Protein AF-A0A1X0JFY1-F1 (afdb_monomer)

Mean predicted aligned error: 5.31 Å

Sequence (211 aa):
MPDQSETPQSVAASVEQLPPAIRELHRAVLRGFRDSAQVHRDDLNPTAAALGVDLDDALQQLGSADLVHTAPDGQIDIAYPFARRPTRHSVHLTGHPPAAAMCAIDALGIPLMTGTEGVIDSTDPTTGTPIRVHLRDHEWTWHPATTVVVIAHTDCCGTLADTLCGSINFHADQNHAQSYLDNHPELHGHIVDQADAIALADSAFRHLLAS

Secondary structure (DSSP, 8-state):
-PPP--PPPPHHHHHHTS-HHHHHHHHHHHHHHHHHS--BGGGGHHHHHHHT--HHHHHHHHHHTTSEEE-TTSBEEEETTEESS--SEEEEETTS--EEESSHHHHHHHHHHHT--EEEEEE-TTT--EEEEEEETTEEEEESTT-EEEEEE-S--S-HHHHTGGG-EEESSHHHHHHHHHH-TT-EEEEE-HHHHHHHHHHHHTTTS--

Nearest PDB structures (foldseek):
  5c17-assembly1_A  TM=8.299E-01  e=3.711E-12  Priestia megaterium
  3fn8-assembly2_B  TM=7.727E-01  e=3.923E-12  Escherichia coli
  3f0p-assembly2_B  TM=7.685E-01  e=7.241E-12  Escherichia coli
  3f2f-assembly2_B  TM=7.719E-01  e=1.069E-11  Escherichia coli
  3f2h-assembly1_A  TM=8.019E-01  e=1.466E-10  Escherichia coli

Solvent-accessible surface area (backbone atoms only — not comparable to full-atom values): 11206 Å² total; per-residue (Å²): 131,86,81,81,76,86,65,83,75,50,63,41,61,46,50,71,74,44,57,71,58,52,45,52,52,50,39,51,53,50,52,35,32,55,68,61,32,52,41,50,56,75,77,44,48,68,57,25,58,75,59,72,47,60,60,67,65,44,49,50,52,33,37,75,56,71,43,32,42,69,41,98,88,40,36,40,45,34,40,77,42,38,21,47,59,86,49,68,30,37,32,39,37,73,97,41,55,64,31,22,14,60,19,44,47,27,42,56,13,48,38,51,23,70,73,40,46,31,40,35,41,34,43,16,85,88,79,60,49,72,32,40,40,36,40,52,97,93,40,78,49,53,40,45,78,54,40,26,34,35,49,24,28,43,93,59,89,67,51,62,74,76,26,28,30,83,51,22,39,47,21,59,26,65,68,56,42,50,52,49,48,72,74,34,78,69,47,59,62,50,78,37,51,61,66,57,44,49,51,53,14,40,73,42,25,34,66,67,68,52,130

Foldseek 3Di:
DPDDDPPPDFLVRLLVPDDPLLLVLLLVVLVCCFAPVKDFLVVCVVSCVVSVHDSVVSQVSCVVSLAWDADPVRITQHHFQFGSDADQKWKAFPPTDITHGLAPLSSLLSCLQVVTWTKIWHAAPPPRHIKIWTQDPNDIDIVVNQKWWKWKFAPDDDGCSVTTSVGTYIHNHPVSNVVVCVVCVRIDIDIGGPVVSNVSSNVRRNCSNPD

InterPro domains:
  IPR004927 Alkylmercury lyase [PF03243] (82-204)
  IPR053717 Mercury resistance MerB lyase [G3DSA:3.30.450.410] (11-211)

Structure (mmCIF, N/CA/C/O backbone):
data_AF-A0A1X0JFY1-F1
#
_entry.id   AF-A0A1X0JFY1-F1
#
loop_
_atom_site.group_PDB
_atom_site.id
_atom_site.type_symbol
_atom_site.label_atom_id
_atom_site.label_alt_id
_atom_site.label_comp_id
_atom_site.label_asym_id
_atom_site.label_entity_id
_atom_site.label_seq_id
_atom_site.pdbx_PDB_ins_code
_atom_site.Cartn_x
_atom_site.Cartn_y
_atom_site.Cartn_z
_atom_site.occupancy
_atom_site.B_iso_or_equiv
_atom_site.auth_seq_id
_atom_site.auth_comp_id
_atom_site.auth_asym_id
_atom_site.auth_atom_id
_atom_site.pdbx_PDB_model_num
ATOM 1 N N . MET A 1 1 ? -21.243 26.080 -13.564 1.00 25.77 1 MET A N 1
ATOM 2 C CA . MET A 1 1 ? -21.469 24.643 -13.332 1.00 25.77 1 MET A CA 1
ATOM 3 C C . MET A 1 1 ? -20.179 24.128 -12.737 1.00 25.77 1 MET A C 1
ATOM 5 O O . MET A 1 1 ? -19.178 24.266 -13.427 1.00 25.77 1 MET A O 1
ATOM 9 N N . PRO A 1 2 ? -20.137 23.723 -11.460 1.00 29.28 2 PRO A N 1
ATOM 10 C CA . PRO A 1 2 ? -18.945 23.078 -10.939 1.00 29.28 2 PRO A CA 1
ATOM 11 C C . PRO A 1 2 ? -18.847 21.683 -11.563 1.00 29.28 2 PRO A C 1
ATOM 13 O O . PRO A 1 2 ? -19.861 21.004 -11.746 1.00 29.28 2 PRO A O 1
ATOM 16 N N . ASP A 1 3 ? -17.629 21.364 -11.974 1.00 25.47 3 ASP A N 1
ATOM 17 C CA . ASP A 1 3 ? -17.228 20.154 -12.674 1.00 25.47 3 ASP A CA 1
ATOM 18 C C . ASP A 1 3 ? -17.555 18.910 -11.840 1.00 25.47 3 ASP A C 1
ATOM 20 O O . ASP A 1 3 ? -17.406 18.905 -10.617 1.00 25.47 3 ASP A O 1
ATOM 24 N N . GLN A 1 4 ? -18.096 17.892 -12.495 1.00 27.45 4 GLN A N 1
ATOM 25 C CA . GLN A 1 4 ? -18.516 16.655 -11.854 1.00 27.45 4 GLN A CA 1
ATOM 26 C C . GLN A 1 4 ? -17.289 15.753 -11.696 1.00 27.45 4 GLN A C 1
ATOM 28 O O . GLN A 1 4 ? -16.762 15.252 -12.682 1.00 27.45 4 GLN A O 1
ATOM 33 N N . SER A 1 5 ? -16.929 15.472 -10.444 1.00 30.34 5 SER A N 1
ATOM 34 C CA . SER A 1 5 ? -16.485 14.143 -10.007 1.00 30.34 5 SER A CA 1
ATOM 35 C C . SER A 1 5 ? -15.314 13.508 -10.772 1.00 30.34 5 SER A C 1
ATOM 37 O O . SER A 1 5 ? -15.501 12.509 -11.469 1.00 30.34 5 SER A O 1
ATOM 39 N N . GLU A 1 6 ? -14.087 13.959 -10.525 1.00 28.23 6 GLU A N 1
ATOM 40 C CA . GLU A 1 6 ? -12.963 13.015 -10.534 1.00 28.23 6 GLU A CA 1
ATOM 41 C C . GLU A 1 6 ? -13.002 12.252 -9.211 1.00 28.23 6 GLU A C 1
ATOM 43 O O . GLU A 1 6 ? -12.326 12.566 -8.236 1.00 28.23 6 GLU A O 1
ATOM 48 N N . THR A 1 7 ? -13.897 11.265 -9.156 1.00 35.03 7 THR A N 1
ATOM 49 C CA . THR A 1 7 ? -13.805 10.226 -8.132 1.00 35.03 7 THR A CA 1
ATOM 50 C C . THR A 1 7 ? -12.437 9.574 -8.325 1.00 35.03 7 THR A C 1
ATOM 52 O O . THR A 1 7 ? -12.138 9.189 -9.459 1.00 35.03 7 THR A O 1
ATOM 55 N N . PRO A 1 8 ? -11.607 9.451 -7.285 1.00 44.84 8 PRO A N 1
ATOM 56 C CA . PRO A 1 8 ? -10.270 8.904 -7.436 1.00 44.84 8 PRO A CA 1
ATOM 57 C C . PRO A 1 8 ? -10.351 7.520 -8.074 1.00 44.84 8 PRO A C 1
ATOM 59 O O . PRO A 1 8 ? -11.026 6.622 -7.562 1.00 44.84 8 PRO A O 1
ATOM 62 N N . GLN A 1 9 ? -9.732 7.369 -9.242 1.00 55.94 9 GLN A N 1
ATOM 63 C CA . GLN A 1 9 ? -9.767 6.119 -9.983 1.00 55.94 9 GLN A CA 1
ATOM 64 C C . GLN A 1 9 ? -9.014 5.053 -9.179 1.00 55.94 9 GLN A C 1
ATOM 66 O O . GLN A 1 9 ? -7.890 5.277 -8.737 1.00 55.94 9 GLN A O 1
ATOM 71 N N . SER A 1 10 ? -9.637 3.892 -8.956 1.00 76.00 10 SER A N 1
ATOM 72 C CA . SER A 1 10 ? -8.997 2.812 -8.194 1.00 76.00 10 SER A CA 1
ATOM 73 C C . SER A 1 10 ? -7.679 2.383 -8.852 1.00 76.00 10 SER A C 1
ATOM 75 O O . SER A 1 10 ? -7.614 2.306 -10.082 1.00 76.00 10 SER A O 1
ATOM 77 N N . VAL A 1 11 ? -6.676 2.019 -8.046 1.00 84.31 11 VAL A N 1
ATOM 78 C CA . VAL A 1 11 ? -5.353 1.547 -8.504 1.00 84.31 11 VAL A CA 1
ATOM 79 C C . VAL A 1 11 ? -5.471 0.481 -9.602 1.00 84.31 11 VAL A C 1
ATOM 81 O O . VAL A 1 11 ? -4.822 0.589 -10.642 1.00 84.31 11 VAL A O 1
ATOM 84 N N . ALA A 1 12 ? -6.345 -0.514 -9.419 1.00 85.25 12 ALA A N 1
ATOM 85 C CA . ALA A 1 12 ? -6.586 -1.566 -10.408 1.00 85.25 12 ALA A CA 1
ATOM 86 C C . ALA A 1 12 ? -7.036 -1.006 -11.771 1.00 85.25 12 ALA A C 1
ATOM 88 O O . ALA A 1 12 ? -6.451 -1.343 -12.800 1.00 85.25 12 ALA A O 1
ATOM 89 N N . ALA A 1 13 ? -8.017 -0.101 -11.779 1.00 86.00 13 ALA A N 1
ATOM 90 C CA . ALA A 1 13 ? -8.515 0.519 -13.006 1.00 86.00 13 ALA A CA 1
ATOM 91 C C . ALA A 1 13 ? -7.440 1.364 -13.712 1.00 86.00 13 ALA A C 1
ATOM 93 O O . ALA A 1 13 ? -7.337 1.329 -14.938 1.00 86.00 13 ALA A O 1
ATOM 94 N N . SER A 1 14 ? -6.609 2.097 -12.961 1.00 87.50 14 SER A N 1
ATOM 95 C CA . SER A 1 14 ? -5.467 2.836 -13.525 1.00 87.50 14 SER A CA 1
ATOM 96 C C . SER A 1 14 ? -4.453 1.900 -14.180 1.00 87.50 14 SER A C 1
ATOM 98 O O . SER A 1 14 ? -3.993 2.166 -15.290 1.00 87.50 14 SER A O 1
ATOM 100 N N . VAL A 1 15 ? -4.156 0.759 -13.552 1.00 89.81 15 VAL A N 1
ATOM 101 C CA . VAL A 1 15 ? -3.256 -0.251 -14.126 1.00 89.81 15 VAL A CA 1
ATOM 102 C C . VAL A 1 15 ? -3.826 -0.847 -15.413 1.00 89.81 15 VAL A C 1
ATOM 104 O O . VAL A 1 15 ? -3.078 -1.016 -16.371 1.00 89.81 15 VAL A O 1
ATOM 107 N N . GLU A 1 16 ? -5.123 -1.150 -15.478 1.00 89.62 16 GLU A N 1
ATOM 108 C CA . GLU A 1 16 ? -5.762 -1.759 -16.658 1.00 89.62 16 GLU A CA 1
ATOM 109 C C . GLU A 1 16 ? -5.677 -0.902 -17.928 1.00 89.62 16 GLU A C 1
ATOM 111 O O . GLU A 1 16 ? -5.625 -1.445 -19.033 1.00 89.62 16 GLU A O 1
ATOM 116 N N . GLN A 1 17 ? -5.622 0.420 -17.776 1.00 90.38 17 GLN A N 1
ATOM 117 C CA . GLN A 1 17 ? -5.536 1.365 -18.891 1.00 90.38 17 GLN A CA 1
ATOM 118 C C . GLN A 1 17 ? -4.114 1.504 -19.456 1.00 90.38 17 GLN A C 1
ATOM 120 O O . GLN A 1 17 ? -3.932 2.059 -20.542 1.00 90.38 17 GLN A O 1
ATOM 125 N N . LEU A 1 18 ? -3.099 0.990 -18.753 1.00 94.00 18 LEU A N 1
ATOM 126 C CA . LEU A 1 18 ? -1.705 1.125 -19.160 1.00 94.00 18 LEU A CA 1
ATOM 127 C C . LEU A 1 18 ? -1.285 0.090 -20.217 1.00 94.00 18 LEU A C 1
ATOM 129 O O . LEU A 1 18 ? -1.719 -1.070 -20.189 1.00 94.00 18 LEU A O 1
ATOM 133 N N . PRO A 1 19 ? -0.353 0.455 -21.121 1.00 95.81 19 PRO A N 1
ATOM 134 C CA . PRO A 1 19 ? 0.215 -0.493 -22.069 1.00 95.81 19 PRO A CA 1
ATOM 135 C C . PRO A 1 19 ? 0.845 -1.707 -21.359 1.00 95.81 19 PRO A C 1
ATOM 137 O O . PRO A 1 19 ? 1.410 -1.557 -20.273 1.00 95.81 19 PRO A O 1
ATOM 140 N N . PRO A 1 20 ? 0.826 -2.913 -21.965 1.00 95.81 20 PRO A N 1
ATOM 141 C CA . PRO A 1 20 ? 1.368 -4.127 -21.345 1.00 95.81 20 PRO A CA 1
ATOM 142 C C . PRO A 1 20 ? 2.795 -3.984 -20.798 1.00 95.81 20 PRO A C 1
ATOM 144 O O . PRO A 1 20 ? 3.057 -4.412 -19.681 1.00 95.81 20 PRO A O 1
ATOM 147 N N . ALA A 1 21 ? 3.692 -3.330 -21.540 1.00 97.00 21 ALA A N 1
ATOM 148 C CA . ALA A 1 21 ? 5.063 -3.099 -21.089 1.00 97.00 21 ALA A CA 1
ATOM 149 C C . ALA A 1 21 ? 5.128 -2.215 -19.829 1.00 97.00 21 ALA A C 1
ATOM 151 O O . ALA A 1 21 ? 5.879 -2.505 -18.905 1.00 97.00 21 ALA A O 1
ATOM 152 N N . ILE A 1 22 ? 4.292 -1.180 -19.743 1.00 97.50 22 ILE A N 1
ATOM 153 C CA . ILE A 1 22 ? 4.248 -0.286 -18.579 1.00 97.50 22 ILE A CA 1
ATOM 154 C C . ILE A 1 22 ? 3.683 -1.018 -17.354 1.00 97.50 22 ILE A C 1
ATOM 156 O O . ILE A 1 22 ? 4.195 -0.856 -16.249 1.00 97.50 22 ILE A O 1
ATOM 160 N N . ARG A 1 23 ? 2.695 -1.902 -17.550 1.00 96.00 23 ARG A N 1
ATOM 161 C CA . ARG A 1 23 ? 2.182 -2.782 -16.484 1.00 96.00 23 ARG A CA 1
ATOM 162 C C . ARG A 1 23 ? 3.248 -3.750 -15.965 1.00 96.00 23 ARG A C 1
ATOM 164 O O . ARG A 1 23 ? 3.334 -3.967 -14.759 1.00 96.00 23 ARG A O 1
ATOM 171 N N . GLU A 1 24 ? 4.085 -4.306 -16.838 1.00 96.75 24 GLU A N 1
ATOM 172 C CA . GLU A 1 24 ? 5.208 -5.147 -16.400 1.00 96.75 24 GLU A CA 1
ATOM 173 C C . GLU A 1 24 ? 6.281 -4.358 -15.650 1.00 96.75 24 GLU A C 1
ATOM 175 O O . GLU A 1 24 ? 6.805 -4.842 -14.644 1.00 96.75 24 GLU A O 1
ATOM 180 N N . LEU A 1 25 ? 6.571 -3.125 -16.074 1.00 97.50 25 LEU A N 1
ATOM 181 C CA . LEU A 1 25 ? 7.476 -2.252 -15.331 1.00 97.50 25 LEU A CA 1
ATOM 182 C C . LEU A 1 25 ? 6.909 -1.919 -13.942 1.00 97.50 25 LEU A C 1
ATOM 184 O O . LEU A 1 25 ? 7.632 -2.023 -12.955 1.00 97.50 25 LEU A O 1
ATOM 188 N N . HIS A 1 26 ? 5.610 -1.618 -13.840 1.00 97.19 26 HIS A N 1
ATOM 189 C CA . HIS A 1 26 ? 4.922 -1.430 -12.558 1.00 97.19 26 HIS A CA 1
ATOM 190 C C . HIS A 1 26 ? 5.094 -2.647 -11.640 1.00 97.19 26 HIS A C 1
ATOM 192 O O . HIS A 1 26 ? 5.521 -2.517 -10.495 1.00 97.19 26 HIS A O 1
ATOM 198 N N . ARG A 1 27 ? 4.858 -3.857 -12.162 1.00 96.81 27 ARG A N 1
ATOM 199 C CA . ARG A 1 27 ? 5.069 -5.107 -11.416 1.00 96.81 27 ARG A CA 1
ATOM 200 C C . ARG A 1 27 ? 6.512 -5.276 -10.954 1.00 96.81 27 ARG A C 1
ATOM 202 O O . ARG A 1 27 ? 6.735 -5.791 -9.861 1.00 96.81 27 ARG A O 1
ATOM 209 N N . ALA A 1 28 ? 7.490 -4.862 -11.756 1.00 97.00 28 ALA A N 1
ATOM 210 C CA . ALA A 1 28 ? 8.893 -4.896 -11.356 1.00 97.00 28 ALA A CA 1
ATOM 211 C C . ALA A 1 28 ? 9.179 -3.953 -10.176 1.00 97.00 28 ALA A C 1
ATOM 213 O O . ALA A 1 28 ? 9.856 -4.370 -9.238 1.00 97.00 28 ALA A O 1
ATOM 214 N N . VAL A 1 29 ? 8.597 -2.748 -10.167 1.00 97.25 29 VAL A N 1
ATOM 215 C CA . VAL A 1 29 ? 8.679 -1.823 -9.022 1.00 97.25 29 VAL A CA 1
ATOM 216 C C . VAL A 1 29 ? 8.081 -2.460 -7.765 1.00 97.25 29 VAL A C 1
ATOM 218 O O . VAL A 1 29 ? 8.736 -2.502 -6.725 1.00 97.25 29 VAL A O 1
ATOM 221 N N . LEU A 1 30 ? 6.872 -3.022 -7.860 1.00 96.94 30 LEU A N 1
ATOM 222 C CA . LEU A 1 30 ? 6.186 -3.647 -6.722 1.00 96.94 30 LEU A CA 1
ATOM 223 C C . LEU A 1 30 ? 6.948 -4.855 -6.156 1.00 96.94 30 LEU A C 1
ATOM 225 O O . LEU A 1 30 ? 7.038 -5.017 -4.939 1.00 96.94 30 LEU A O 1
ATOM 229 N N . ARG A 1 31 ? 7.529 -5.694 -7.024 1.00 96.25 31 ARG A N 1
ATOM 230 C CA . ARG A 1 31 ? 8.406 -6.801 -6.601 1.00 96.25 31 ARG A CA 1
ATOM 231 C C . ARG A 1 31 ? 9.660 -6.273 -5.906 1.00 96.25 31 ARG A C 1
ATOM 233 O O . ARG A 1 31 ? 10.022 -6.803 -4.863 1.00 96.25 31 ARG A O 1
ATOM 240 N N . GLY A 1 32 ? 10.264 -5.207 -6.434 1.00 95.56 32 GLY A N 1
ATOM 241 C CA . GLY A 1 32 ? 11.391 -4.530 -5.796 1.00 95.56 32 GLY A CA 1
ATOM 242 C C . GLY A 1 32 ? 11.056 -4.085 -4.371 1.00 95.56 32 GLY A C 1
ATOM 243 O O . GLY A 1 32 ? 11.742 -4.471 -3.433 1.00 95.56 32 GLY A O 1
ATOM 244 N N . PHE A 1 33 ? 9.939 -3.381 -4.169 1.00 94.81 33 PHE A N 1
ATOM 245 C CA . PHE A 1 33 ? 9.513 -2.977 -2.824 1.00 94.81 33 PHE A CA 1
ATOM 246 C C . PHE A 1 33 ? 9.276 -4.158 -1.886 1.00 94.81 33 PHE A C 1
ATOM 248 O O . PHE A 1 33 ? 9.718 -4.123 -0.740 1.00 94.81 33 PHE A O 1
ATOM 255 N N . ARG A 1 34 ? 8.621 -5.221 -2.359 1.00 94.56 34 ARG A N 1
ATOM 256 C CA . ARG A 1 34 ? 8.418 -6.435 -1.561 1.00 94.56 34 ARG A CA 1
ATOM 257 C C . ARG A 1 34 ? 9.750 -7.061 -1.118 1.00 94.56 34 ARG A C 1
ATOM 259 O O . ARG A 1 34 ? 9.837 -7.595 -0.016 1.00 94.56 34 ARG A O 1
ATOM 266 N N . ASP A 1 35 ? 10.773 -7.018 -1.966 1.00 93.81 35 ASP A N 1
ATOM 267 C CA . ASP A 1 35 ? 12.018 -7.760 -1.753 1.00 93.81 35 ASP A CA 1
ATOM 268 C C . ASP A 1 35 ? 13.101 -6.932 -1.027 1.00 93.81 35 ASP A C 1
ATOM 270 O O . ASP A 1 35 ? 13.904 -7.506 -0.289 1.00 93.81 35 ASP A O 1
ATOM 274 N N . SER A 1 36 ? 13.108 -5.600 -1.164 1.00 89.38 36 SER A N 1
ATOM 275 C CA . SER A 1 36 ? 14.123 -4.707 -0.568 1.00 89.38 36 SER A CA 1
ATOM 276 C C . SER A 1 36 ? 13.571 -3.513 0.220 1.00 89.38 36 SER A C 1
ATOM 278 O O . SER A 1 36 ? 14.364 -2.751 0.770 1.00 89.38 36 SER A O 1
ATOM 280 N N . ALA A 1 37 ? 12.247 -3.322 0.285 1.00 83.31 37 ALA A N 1
ATOM 281 C CA . ALA A 1 37 ? 11.550 -2.165 0.878 1.00 83.31 37 ALA A CA 1
ATOM 282 C C . ALA A 1 37 ? 11.885 -0.789 0.259 1.00 83.31 37 ALA A C 1
ATOM 284 O O . ALA A 1 37 ? 11.263 0.217 0.599 1.00 83.31 37 ALA A O 1
ATOM 285 N N . GLN A 1 38 ? 12.854 -0.729 -0.655 1.00 88.62 38 GLN A N 1
ATOM 286 C CA . GLN A 1 38 ? 13.287 0.463 -1.377 1.00 88.62 38 GLN A CA 1
ATOM 287 C C . GLN A 1 38 ? 13.684 0.069 -2.793 1.00 88.62 38 GLN A C 1
ATOM 289 O O . GLN A 1 38 ? 14.276 -0.992 -2.997 1.00 88.62 38 GLN A O 1
ATOM 294 N N . VAL A 1 39 ? 13.385 0.936 -3.755 1.00 95.75 39 VAL A N 1
ATOM 295 C CA . VAL A 1 39 ? 13.697 0.730 -5.169 1.00 95.75 39 VAL A CA 1
ATOM 296 C C . VAL A 1 39 ? 14.293 2.016 -5.708 1.00 95.75 39 VAL A C 1
ATOM 298 O O . VAL A 1 39 ? 13.664 3.069 -5.601 1.00 95.75 39 VAL A O 1
ATOM 301 N N . HIS A 1 40 ? 15.478 1.932 -6.307 1.00 97.25 40 HIS A N 1
ATOM 302 C CA . HIS A 1 40 ? 16.022 3.037 -7.077 1.00 97.25 40 HIS A CA 1
ATOM 303 C C . HIS A 1 40 ? 15.607 2.877 -8.540 1.00 97.25 40 HIS A C 1
ATOM 305 O O . HIS A 1 40 ? 15.591 1.767 -9.073 1.00 97.25 40 HIS A O 1
ATOM 311 N N . ARG A 1 41 ? 15.296 3.981 -9.226 1.00 97.19 41 ARG A N 1
ATOM 312 C CA . ARG A 1 41 ? 14.871 3.946 -10.633 1.00 97.19 41 ARG A CA 1
ATOM 313 C C . ARG A 1 41 ? 15.849 3.180 -11.524 1.00 97.19 41 ARG A C 1
ATOM 315 O O . ARG A 1 41 ? 15.427 2.445 -12.408 1.00 97.19 41 ARG A O 1
ATOM 322 N N . ASP A 1 42 ? 17.148 3.302 -11.259 1.00 96.62 42 ASP A N 1
ATOM 323 C CA . ASP A 1 42 ? 18.181 2.691 -12.097 1.00 96.62 42 ASP A CA 1
ATOM 324 C C . ASP A 1 42 ? 18.205 1.162 -12.009 1.00 96.62 42 ASP A C 1
ATOM 326 O O . ASP A 1 42 ? 18.649 0.509 -12.958 1.00 96.62 42 ASP A O 1
ATOM 330 N N . ASP A 1 43 ? 17.662 0.586 -10.932 1.00 96.56 43 ASP A N 1
ATOM 331 C CA . ASP A 1 43 ? 17.500 -0.863 -10.780 1.00 96.56 43 ASP A CA 1
ATOM 332 C C . ASP A 1 43 ? 16.498 -1.427 -11.805 1.00 96.56 43 ASP A C 1
ATOM 334 O O . ASP A 1 43 ? 16.501 -2.621 -12.110 1.00 96.56 43 ASP A O 1
ATOM 338 N N . LEU A 1 44 ? 15.657 -0.562 -12.384 1.00 97.56 44 LEU A N 1
ATOM 339 C CA . LEU A 1 44 ? 14.652 -0.912 -13.384 1.00 97.56 44 LEU A CA 1
ATOM 340 C C . LEU A 1 44 ? 15.193 -0.865 -14.821 1.00 97.56 44 LEU A C 1
ATOM 342 O O . LEU A 1 44 ? 14.511 -1.346 -15.728 1.00 97.56 44 LEU A O 1
ATOM 346 N N . ASN A 1 45 ? 16.406 -0.340 -15.052 1.00 97.75 45 ASN A N 1
ATOM 347 C CA . ASN A 1 45 ? 17.010 -0.246 -16.390 1.00 97.75 45 ASN A CA 1
ATOM 348 C C . ASN A 1 45 ? 17.041 -1.592 -17.144 1.00 97.75 45 ASN A C 1
ATOM 350 O O . ASN A 1 45 ? 16.648 -1.619 -18.313 1.00 97.75 45 ASN A O 1
ATOM 354 N N . PRO A 1 46 ? 17.444 -2.725 -16.527 1.00 97.88 46 PRO A N 1
ATOM 355 C CA . PRO A 1 46 ? 17.426 -4.019 -17.210 1.00 97.88 46 PRO A CA 1
ATOM 356 C C . PRO A 1 46 ? 16.017 -4.436 -17.646 1.00 97.88 46 PRO A C 1
ATOM 358 O O . PRO A 1 46 ? 15.838 -4.965 -18.743 1.00 97.88 46 PRO A O 1
ATOM 361 N N . THR A 1 47 ? 15.013 -4.165 -16.809 1.00 97.75 47 THR A N 1
ATOM 362 C CA . THR A 1 47 ? 13.607 -4.468 -17.097 1.00 97.75 47 THR A CA 1
ATOM 363 C C . THR A 1 47 ? 13.078 -3.594 -18.230 1.00 97.75 47 THR A C 1
ATOM 365 O O . THR A 1 47 ? 12.491 -4.119 -19.172 1.00 97.75 47 THR A O 1
ATOM 368 N N . ALA A 1 48 ? 13.327 -2.282 -18.191 1.00 97.81 48 ALA A N 1
ATOM 369 C CA . ALA A 1 48 ? 12.923 -1.360 -19.253 1.00 97.81 48 ALA A CA 1
ATOM 370 C C . ALA A 1 48 ? 13.544 -1.746 -20.607 1.00 97.81 48 ALA A C 1
ATOM 372 O O . ALA A 1 48 ? 12.834 -1.844 -21.610 1.00 97.81 48 ALA A O 1
ATOM 373 N N . ALA A 1 49 ? 14.839 -2.084 -20.617 1.00 97.81 49 ALA A N 1
ATOM 374 C CA . ALA A 1 49 ? 15.534 -2.556 -21.811 1.00 97.81 49 ALA A CA 1
ATOM 375 C C . ALA A 1 49 ? 14.934 -3.861 -22.363 1.00 97.81 49 ALA A C 1
ATOM 377 O O . ALA A 1 49 ? 14.725 -3.977 -23.570 1.00 97.81 49 ALA A O 1
ATOM 378 N N . ALA A 1 50 ? 14.614 -4.828 -21.496 1.00 97.94 50 ALA A N 1
ATOM 379 C CA . ALA A 1 50 ? 13.983 -6.086 -21.900 1.00 97.94 50 ALA A CA 1
ATOM 380 C C . ALA A 1 50 ? 12.566 -5.889 -22.468 1.00 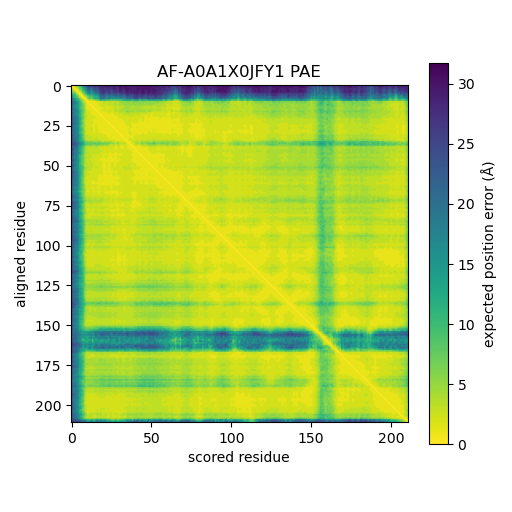97.94 50 ALA A C 1
ATOM 382 O O . ALA A 1 50 ? 12.145 -6.632 -23.354 1.00 97.94 50 ALA A O 1
ATOM 383 N N . LEU A 1 51 ? 11.844 -4.883 -21.973 1.00 97.56 51 LEU A N 1
ATOM 384 C CA . LEU A 1 51 ? 10.507 -4.510 -22.435 1.00 97.56 51 LEU A CA 1
ATOM 385 C C . LEU A 1 51 ? 10.525 -3.599 -23.675 1.00 97.56 51 LEU A C 1
ATOM 387 O O . LEU A 1 51 ? 9.475 -3.381 -24.276 1.00 97.56 51 LEU A O 1
ATOM 391 N N . GLY A 1 52 ? 11.694 -3.079 -24.065 1.00 97.62 52 GLY A N 1
ATOM 392 C CA . GLY A 1 52 ? 11.844 -2.171 -25.202 1.00 97.62 52 GLY A CA 1
ATOM 393 C C . GLY A 1 52 ? 11.208 -0.797 -24.980 1.00 97.62 52 GLY A C 1
ATOM 394 O O . GLY A 1 52 ? 10.734 -0.193 -25.941 1.00 97.62 52 GLY A O 1
ATOM 395 N N . VAL A 1 53 ? 11.165 -0.322 -23.732 1.00 98.06 53 VAL A N 1
ATOM 396 C CA . VAL A 1 53 ? 10.617 0.993 -23.366 1.00 98.06 53 VAL A CA 1
ATOM 397 C C . VAL A 1 53 ? 11.713 1.915 -22.846 1.00 98.06 53 VAL A C 1
ATOM 399 O O . VAL A 1 53 ? 12.695 1.457 -22.260 1.00 98.06 53 VAL A O 1
ATOM 402 N N . ASP A 1 54 ? 11.526 3.217 -23.039 1.00 98.25 54 ASP A N 1
ATOM 403 C CA . ASP A 1 54 ? 12.321 4.223 -22.344 1.00 98.25 54 ASP A CA 1
ATOM 404 C C . ASP A 1 54 ? 11.893 4.288 -20.868 1.00 98.25 54 ASP A C 1
ATOM 406 O O . ASP A 1 54 ? 10.698 4.301 -20.558 1.00 98.25 54 ASP A O 1
ATOM 410 N N . LEU A 1 55 ? 12.863 4.259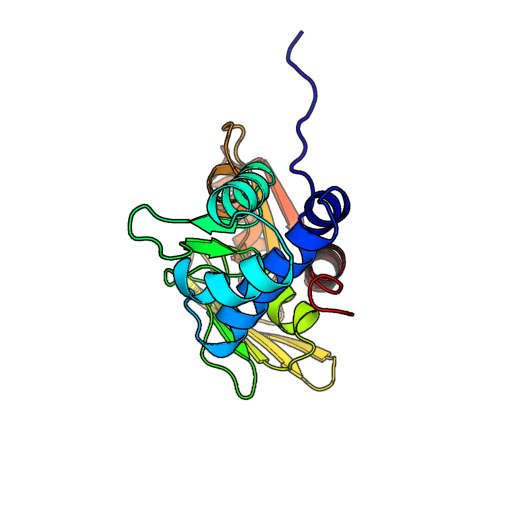 -19.949 1.00 97.94 55 LEU A N 1
ATOM 411 C CA . LEU A 1 55 ? 12.584 4.193 -18.514 1.00 97.94 55 LEU A CA 1
ATOM 412 C C . LEU A 1 55 ? 11.971 5.496 -17.984 1.00 97.94 55 LEU A C 1
ATOM 414 O O . LEU A 1 55 ? 11.087 5.433 -17.130 1.00 97.94 55 LEU A O 1
ATOM 418 N N . ASP A 1 56 ? 12.431 6.655 -18.460 1.00 97.25 56 ASP A N 1
ATOM 419 C CA . ASP A 1 56 ? 11.926 7.953 -18.009 1.00 97.25 56 ASP A CA 1
ATOM 420 C C . ASP A 1 56 ? 10.479 8.147 -18.471 1.00 97.25 56 ASP A C 1
ATOM 422 O O . ASP A 1 56 ? 9.605 8.434 -17.649 1.00 97.25 56 ASP A O 1
ATOM 426 N N . ASP A 1 57 ? 10.193 7.868 -19.746 1.00 97.69 57 ASP A N 1
ATOM 427 C CA . ASP A 1 57 ? 8.830 7.934 -20.286 1.00 97.69 57 ASP A CA 1
ATOM 428 C C . ASP A 1 57 ? 7.886 6.946 -19.584 1.00 97.69 57 ASP A C 1
ATOM 430 O O . ASP A 1 57 ? 6.707 7.238 -19.351 1.00 97.69 57 ASP A O 1
ATOM 434 N N . ALA A 1 58 ? 8.381 5.753 -19.245 1.00 97.81 58 ALA A N 1
ATOM 435 C CA . ALA A 1 58 ? 7.584 4.742 -18.564 1.00 97.81 58 ALA A CA 1
ATOM 436 C C . ALA A 1 58 ? 7.280 5.124 -17.106 1.00 97.81 58 ALA A C 1
ATOM 438 O O . ALA A 1 58 ? 6.137 4.982 -16.665 1.00 97.81 58 ALA A O 1
ATOM 439 N N . LEU A 1 59 ? 8.261 5.654 -16.366 1.00 97.56 59 LEU A N 1
ATOM 440 C CA . LEU A 1 59 ? 8.042 6.177 -15.014 1.00 97.56 59 LEU A CA 1
ATOM 441 C C . LEU A 1 59 ? 7.132 7.411 -15.028 1.00 97.56 59 LEU A C 1
ATOM 443 O O . LEU A 1 59 ? 6.284 7.541 -14.148 1.00 97.56 59 LEU A O 1
ATOM 447 N N . GLN A 1 60 ? 7.230 8.274 -16.043 1.00 96.25 60 GLN A N 1
ATOM 448 C CA . GLN A 1 60 ? 6.321 9.409 -16.204 1.00 96.25 60 GLN A CA 1
ATOM 449 C C . GLN A 1 60 ? 4.871 8.952 -16.428 1.00 96.25 60 GLN A C 1
ATOM 451 O O . GLN A 1 60 ? 3.951 9.536 -15.853 1.00 96.25 60 GLN A O 1
ATOM 456 N N . GLN A 1 61 ? 4.648 7.904 -17.228 1.00 96.38 61 GLN A N 1
ATOM 457 C CA . GLN A 1 61 ? 3.314 7.319 -17.418 1.00 96.38 61 GLN A CA 1
ATOM 458 C C . GLN A 1 61 ? 2.757 6.735 -16.117 1.00 96.38 61 GLN A C 1
ATOM 460 O O . GLN A 1 61 ? 1.595 6.971 -15.794 1.00 96.38 61 GLN A O 1
ATOM 465 N N . LEU A 1 62 ? 3.584 6.022 -15.347 1.00 96.25 62 LEU A N 1
ATOM 466 C CA . LEU A 1 62 ? 3.183 5.484 -14.045 1.00 96.25 62 LEU A CA 1
ATOM 467 C C . LEU A 1 62 ? 2.873 6.583 -13.022 1.00 96.25 62 LEU A C 1
ATOM 469 O O . LEU A 1 62 ? 1.915 6.441 -12.266 1.00 96.25 62 LEU A O 1
ATOM 473 N N . GLY A 1 63 ? 3.633 7.680 -13.018 1.00 94.12 63 GLY A N 1
ATOM 474 C CA . GLY A 1 63 ? 3.351 8.840 -12.170 1.00 94.12 63 GLY A CA 1
ATOM 475 C C . GLY A 1 63 ? 2.090 9.588 -12.594 1.00 94.12 63 GLY A C 1
ATOM 476 O O . GLY A 1 63 ? 1.293 9.978 -11.749 1.00 94.12 63 GLY A O 1
ATOM 477 N N . SER A 1 64 ? 1.850 9.719 -13.902 1.00 91.69 64 SER A N 1
ATOM 478 C CA . SER A 1 64 ? 0.632 10.350 -14.438 1.00 91.69 64 SER A CA 1
ATOM 479 C C . SER A 1 64 ? -0.627 9.529 -14.148 1.00 91.69 64 SER A C 1
ATOM 481 O O . SER A 1 64 ? -1.703 10.095 -13.993 1.00 91.69 64 SER A O 1
ATOM 483 N N . ALA A 1 65 ? -0.489 8.204 -14.064 1.00 90.94 65 ALA A N 1
ATOM 484 C CA . ALA A 1 65 ? -1.546 7.290 -13.635 1.00 90.94 65 ALA A CA 1
ATOM 485 C C . ALA A 1 65 ? -1.661 7.170 -12.103 1.00 90.94 65 ALA A C 1
ATOM 487 O O . ALA A 1 65 ? -2.464 6.371 -11.623 1.00 90.94 65 ALA A O 1
ATOM 488 N N . ASP A 1 66 ? -0.850 7.930 -11.358 1.00 89.94 66 ASP A N 1
ATOM 489 C CA . ASP A 1 66 ? -0.799 7.949 -9.897 1.00 89.94 66 ASP A CA 1
ATOM 490 C C . ASP A 1 66 ? -0.530 6.572 -9.264 1.00 89.94 66 ASP A C 1
ATOM 492 O O . ASP A 1 66 ? -1.150 6.162 -8.287 1.00 89.94 66 ASP A O 1
ATOM 496 N N . LEU A 1 67 ? 0.403 5.824 -9.857 1.00 92.75 67 LEU A N 1
ATOM 497 C CA . LEU A 1 67 ? 0.799 4.492 -9.394 1.00 92.75 67 LEU A CA 1
ATOM 498 C C . LEU A 1 67 ? 2.185 4.483 -8.762 1.00 92.75 67 LEU A C 1
ATOM 500 O O . LEU A 1 67 ? 2.392 3.823 -7.746 1.00 92.75 67 LEU A O 1
ATOM 504 N N . VAL A 1 68 ? 3.136 5.189 -9.383 1.00 95.44 68 VAL A N 1
ATOM 505 C CA . VAL A 1 68 ? 4.543 5.223 -8.969 1.00 95.44 68 VAL A CA 1
ATOM 506 C C . VAL A 1 68 ? 5.060 6.652 -9.012 1.00 95.44 68 VAL A C 1
ATOM 508 O O . VAL A 1 68 ? 5.049 7.280 -10.067 1.00 95.44 68 VAL A O 1
ATOM 511 N N . HIS A 1 69 ? 5.582 7.136 -7.888 1.00 93.88 69 HIS A N 1
ATOM 512 C CA . HIS A 1 69 ? 6.175 8.467 -7.774 1.00 93.88 69 HIS A CA 1
ATOM 513 C C . HIS A 1 69 ? 7.668 8.360 -7.504 1.00 93.88 69 HIS A C 1
ATOM 515 O O . HIS A 1 69 ? 8.086 7.809 -6.486 1.00 93.88 69 HIS A O 1
ATOM 521 N N . THR A 1 70 ? 8.472 8.909 -8.410 1.00 95.12 70 THR A N 1
ATOM 522 C CA . THR A 1 70 ? 9.936 8.931 -8.305 1.00 95.12 70 THR A CA 1
ATOM 523 C C . THR A 1 70 ? 10.394 10.257 -7.705 1.00 95.12 70 THR A C 1
ATOM 525 O O . THR A 1 70 ? 10.042 11.328 -8.198 1.00 95.12 70 THR A O 1
ATOM 528 N N . ALA A 1 71 ? 11.194 10.194 -6.647 1.00 93.38 71 ALA A N 1
ATOM 529 C CA . ALA A 1 71 ? 11.812 11.350 -6.023 1.00 93.38 71 ALA A CA 1
ATOM 530 C C . ALA A 1 71 ? 12.954 11.924 -6.890 1.00 93.38 71 ALA A C 1
ATOM 532 O O . ALA A 1 71 ? 13.527 11.215 -7.722 1.00 93.38 71 ALA A O 1
ATOM 533 N N . PRO A 1 72 ? 13.349 13.197 -6.680 1.00 93.19 72 PRO A N 1
ATOM 534 C CA . PRO A 1 72 ? 14.426 13.827 -7.452 1.00 93.19 72 PRO A CA 1
ATOM 535 C C . PRO A 1 72 ? 15.790 13.133 -7.344 1.00 93.19 72 PRO A C 1
ATOM 537 O O . PRO A 1 72 ? 16.627 13.296 -8.227 1.00 93.19 72 PRO A O 1
ATOM 540 N N . ASP A 1 73 ? 16.030 12.384 -6.265 1.00 94.25 73 ASP A N 1
ATOM 541 C CA . ASP A 1 73 ? 17.253 11.601 -6.055 1.00 94.25 73 ASP A CA 1
ATOM 542 C C . ASP A 1 73 ? 17.228 10.235 -6.762 1.00 94.25 73 ASP A C 1
ATOM 544 O O . ASP A 1 73 ? 18.182 9.476 -6.632 1.00 94.25 73 ASP A O 1
ATOM 548 N N . GLY A 1 74 ? 16.160 9.930 -7.508 1.00 95.25 74 GLY A N 1
ATOM 549 C CA . GLY A 1 74 ? 15.979 8.680 -8.238 1.00 95.25 74 GLY A CA 1
ATOM 550 C C . GLY A 1 74 ? 15.355 7.553 -7.415 1.00 95.25 74 GLY A C 1
ATOM 551 O O . GLY A 1 74 ? 15.029 6.508 -7.978 1.00 95.25 74 GLY A O 1
ATOM 552 N N . GLN A 1 75 ? 15.133 7.737 -6.113 1.00 96.75 75 GLN A N 1
ATOM 553 C CA . GLN A 1 75 ? 14.408 6.753 -5.314 1.00 96.75 75 GLN A CA 1
ATOM 554 C C . GLN A 1 75 ? 12.924 6.763 -5.662 1.00 96.75 75 GLN A C 1
ATOM 556 O O . GLN A 1 75 ? 12.325 7.820 -5.838 1.00 96.75 75 GLN A O 1
ATOM 561 N N . ILE A 1 76 ? 12.292 5.596 -5.703 1.00 96.50 76 ILE A N 1
ATOM 562 C CA . ILE A 1 76 ? 10.834 5.533 -5.772 1.00 96.50 76 ILE A CA 1
ATOM 563 C C . ILE A 1 76 ? 10.283 5.877 -4.385 1.00 96.50 76 ILE A C 1
ATOM 565 O O . ILE A 1 76 ? 10.578 5.180 -3.419 1.00 96.50 76 ILE A O 1
ATOM 569 N N . ASP A 1 77 ? 9.522 6.964 -4.265 1.00 93.56 77 ASP A N 1
ATOM 570 C CA . ASP A 1 77 ? 8.939 7.435 -3.003 1.00 93.56 77 ASP A CA 1
ATOM 571 C C . ASP A 1 77 ? 7.634 6.693 -2.672 1.00 93.56 77 ASP A C 1
ATOM 573 O O . ASP A 1 77 ? 7.388 6.368 -1.506 1.00 93.56 77 ASP A O 1
ATOM 577 N N . ILE A 1 78 ? 6.824 6.405 -3.695 1.00 92.44 78 ILE A N 1
ATOM 578 C CA . ILE A 1 78 ? 5.529 5.718 -3.593 1.00 92.44 78 ILE A CA 1
ATOM 579 C C . ILE A 1 78 ? 5.406 4.740 -4.760 1.00 92.44 78 ILE A C 1
ATOM 581 O O . ILE A 1 78 ? 5.734 5.089 -5.892 1.00 92.44 78 ILE A O 1
ATOM 585 N N . ALA A 1 79 ? 4.912 3.537 -4.487 1.00 94.88 79 ALA A N 1
ATOM 586 C CA . ALA A 1 79 ? 4.479 2.583 -5.500 1.00 94.88 79 ALA A CA 1
ATOM 587 C C . ALA A 1 79 ? 3.309 1.779 -4.936 1.00 94.88 79 ALA A C 1
ATOM 589 O O . ALA A 1 79 ? 3.543 0.791 -4.239 1.00 94.88 79 ALA A O 1
ATOM 590 N N . TYR A 1 80 ? 2.072 2.229 -5.168 1.00 92.12 80 TYR A N 1
ATOM 591 C CA . TYR A 1 80 ? 0.905 1.699 -4.457 1.00 92.12 80 TYR A CA 1
ATOM 592 C C . TYR A 1 80 ? 0.827 0.174 -4.530 1.00 92.12 80 TYR A C 1
ATOM 594 O O . TYR A 1 80 ? 0.827 -0.386 -5.629 1.00 92.12 80 TYR A O 1
ATOM 602 N N . PRO A 1 81 ? 0.739 -0.513 -3.376 1.00 94.25 81 PRO A N 1
ATOM 603 C CA . PRO A 1 81 ? 0.412 0.005 -2.029 1.00 94.25 81 PRO A CA 1
ATOM 604 C C . PRO A 1 81 ? 1.595 0.484 -1.142 1.00 94.25 81 PRO A C 1
ATOM 606 O O . PRO A 1 81 ? 1.399 0.879 0.010 1.00 94.25 81 PRO A O 1
ATOM 609 N N . PHE A 1 82 ? 2.836 0.432 -1.619 1.00 95.56 82 PHE A N 1
ATOM 610 C CA . PHE A 1 82 ? 4.035 0.709 -0.821 1.00 95.56 82 PHE A CA 1
ATOM 611 C C . PHE A 1 82 ? 4.402 2.195 -0.721 1.00 95.56 82 PHE A C 1
ATOM 613 O O . PHE A 1 82 ? 4.232 2.977 -1.658 1.00 95.56 82 PHE A O 1
ATOM 620 N N . ALA A 1 83 ? 5.023 2.546 0.406 1.00 93.88 83 ALA A N 1
ATOM 621 C CA . ALA A 1 83 ? 5.710 3.808 0.641 1.00 93.88 83 ALA A CA 1
ATOM 622 C C . ALA A 1 83 ? 7.185 3.550 0.981 1.00 93.88 83 ALA A C 1
ATOM 624 O O . ALA A 1 83 ? 7.512 2.619 1.718 1.00 93.88 83 ALA A O 1
ATOM 625 N N . ARG A 1 84 ? 8.090 4.410 0.505 1.00 92.62 84 ARG A N 1
ATOM 626 C CA . ARG A 1 84 ? 9.514 4.339 0.874 1.00 92.62 84 ARG A CA 1
ATOM 627 C C . ARG A 1 84 ? 9.776 4.821 2.293 1.00 92.62 84 ARG A C 1
ATOM 629 O O . ARG A 1 84 ? 10.610 4.266 3.009 1.00 92.62 84 ARG A O 1
ATOM 636 N N . ARG A 1 85 ? 9.132 5.924 2.679 1.00 91.00 85 ARG A N 1
ATOM 637 C CA . ARG A 1 85 ? 9.315 6.521 4.006 1.00 91.00 85 ARG A CA 1
ATOM 638 C C . ARG A 1 85 ? 8.458 5.772 5.027 1.00 91.00 85 ARG A C 1
ATOM 640 O O . ARG A 1 85 ? 7.325 5.429 4.699 1.00 91.00 85 ARG A O 1
ATOM 647 N N . PRO A 1 86 ? 8.955 5.565 6.262 1.00 91.94 86 PRO A N 1
ATOM 648 C CA . PRO A 1 86 ? 8.142 5.007 7.330 1.00 91.94 86 PRO A CA 1
ATOM 649 C C . PRO A 1 86 ? 6.844 5.795 7.501 1.00 91.94 86 PRO A C 1
ATOM 651 O O . PRO A 1 86 ? 6.863 7.023 7.619 1.00 91.94 86 PRO A O 1
ATOM 654 N N . THR A 1 87 ? 5.732 5.076 7.532 1.00 92.56 87 THR A N 1
ATOM 655 C CA . THR A 1 87 ? 4.414 5.608 7.872 1.00 92.56 87 THR A CA 1
ATOM 656 C C . THR A 1 87 ? 3.970 5.001 9.200 1.00 92.56 87 THR A C 1
ATOM 658 O O . THR A 1 87 ? 4.688 4.211 9.819 1.00 92.56 87 THR A O 1
ATOM 661 N N . ARG A 1 88 ? 2.767 5.353 9.657 1.00 93.56 88 ARG A N 1
ATOM 662 C CA . ARG A 1 88 ? 2.153 4.658 10.794 1.00 93.56 88 ARG A CA 1
ATOM 663 C C . ARG A 1 88 ? 1.822 3.197 10.486 1.00 93.56 88 ARG A C 1
ATOM 665 O O . ARG A 1 88 ? 1.616 2.456 11.431 1.00 93.56 88 ARG A O 1
ATOM 672 N N . HIS A 1 89 ? 1.742 2.807 9.212 1.00 96.94 89 HIS A N 1
ATOM 673 C CA . HIS A 1 89 ? 1.310 1.485 8.766 1.00 96.94 89 HIS A CA 1
ATOM 674 C C . HIS A 1 89 ? 2.530 0.683 8.304 1.00 96.94 89 HIS A C 1
ATOM 676 O O . HIS A 1 89 ? 3.059 0.910 7.216 1.00 96.94 89 HIS A O 1
ATOM 682 N N . SER A 1 90 ? 2.986 -0.250 9.136 1.00 97.38 90 SER A N 1
ATOM 683 C CA . SER A 1 90 ? 4.114 -1.137 8.840 1.00 97.38 90 SER A CA 1
ATOM 684 C C . SER A 1 90 ? 3.611 -2.546 8.559 1.00 97.38 90 SER A C 1
ATOM 686 O O . SER A 1 90 ? 2.892 -3.120 9.372 1.00 97.38 90 SER A O 1
ATOM 688 N N . VAL A 1 91 ? 3.997 -3.121 7.423 1.00 98.25 91 VAL A N 1
ATOM 689 C CA . VAL A 1 91 ? 3.623 -4.475 7.005 1.00 98.25 91 VAL A CA 1
ATOM 690 C C . VAL A 1 91 ? 4.838 -5.391 7.062 1.00 98.25 91 VAL A C 1
ATOM 692 O O . VAL A 1 91 ? 5.861 -5.155 6.425 1.00 98.25 91 VAL A O 1
ATOM 695 N N . HIS A 1 92 ? 4.702 -6.473 7.816 1.00 98.00 92 HIS A N 1
ATOM 696 C CA . HIS A 1 92 ? 5.713 -7.492 8.049 1.00 98.00 92 HIS A CA 1
ATOM 697 C C . HIS A 1 92 ? 5.273 -8.789 7.370 1.00 98.00 92 HIS A C 1
ATOM 699 O O . HIS A 1 92 ? 4.573 -9.606 7.971 1.00 98.00 92 HIS A O 1
ATOM 705 N N . LEU A 1 93 ? 5.658 -8.965 6.106 1.00 96.94 93 LEU A N 1
ATOM 706 C CA . LEU A 1 93 ? 5.401 -10.194 5.356 1.00 96.94 93 LEU A CA 1
ATOM 707 C C . LEU A 1 93 ? 6.409 -11.287 5.732 1.00 96.94 93 LEU A C 1
ATOM 709 O O . LEU A 1 93 ? 7.602 -11.031 5.909 1.00 96.94 93 LEU A O 1
ATOM 713 N N . THR A 1 94 ? 5.941 -12.529 5.815 1.00 95.56 94 THR A N 1
ATOM 714 C CA . THR A 1 94 ? 6.796 -13.677 6.140 1.00 95.56 94 THR A CA 1
ATOM 715 C C . THR A 1 94 ? 7.889 -13.847 5.083 1.00 95.56 94 THR A C 1
ATOM 717 O O . THR A 1 94 ? 7.596 -14.035 3.907 1.00 95.56 94 THR A O 1
ATOM 720 N N . GLY A 1 95 ? 9.158 -13.802 5.501 1.00 95.00 95 GLY A N 1
ATOM 721 C CA . GLY A 1 95 ? 10.312 -13.981 4.608 1.00 95.00 95 GLY A CA 1
ATOM 722 C C . GLY A 1 95 ? 10.753 -12.729 3.840 1.00 95.00 95 GLY A C 1
ATOM 723 O O . GLY A 1 95 ? 11.679 -12.826 3.040 1.00 95.00 95 GLY A O 1
ATOM 724 N N . HIS A 1 96 ? 10.147 -11.569 4.106 1.00 95.44 96 HIS A N 1
ATOM 725 C CA . HIS A 1 96 ? 10.460 -10.297 3.452 1.00 95.44 96 HIS A CA 1
ATOM 726 C C . HIS A 1 96 ? 10.839 -9.215 4.478 1.00 95.44 96 HIS A C 1
ATOM 728 O O . HIS A 1 96 ? 10.493 -9.332 5.661 1.00 95.44 96 HIS A O 1
ATOM 734 N N . PRO A 1 97 ? 11.563 -8.158 4.067 1.00 95.62 97 PRO A N 1
ATOM 735 C CA . PRO A 1 97 ? 11.777 -7.001 4.927 1.00 95.62 97 PRO A CA 1
ATOM 736 C C . PRO A 1 97 ? 10.445 -6.298 5.256 1.00 95.62 97 PRO A C 1
ATOM 738 O O . PRO A 1 97 ? 9.496 -6.377 4.474 1.00 95.62 97 PRO A O 1
ATOM 741 N N . PRO A 1 98 ? 10.361 -5.581 6.393 1.00 95.81 98 PRO A N 1
ATOM 742 C CA . PRO A 1 98 ? 9.220 -4.721 6.681 1.00 95.81 98 PRO A CA 1
ATOM 743 C C . PRO A 1 98 ? 9.042 -3.657 5.596 1.00 95.81 98 PRO A C 1
ATOM 745 O O . PRO A 1 98 ? 10.015 -3.021 5.188 1.00 95.81 98 PRO A O 1
ATOM 748 N N . ALA A 1 99 ? 7.802 -3.433 5.179 1.00 95.56 99 ALA A N 1
ATOM 749 C CA . ALA A 1 99 ? 7.442 -2.421 4.198 1.00 95.56 99 ALA A CA 1
ATOM 750 C C . ALA A 1 99 ? 6.470 -1.411 4.813 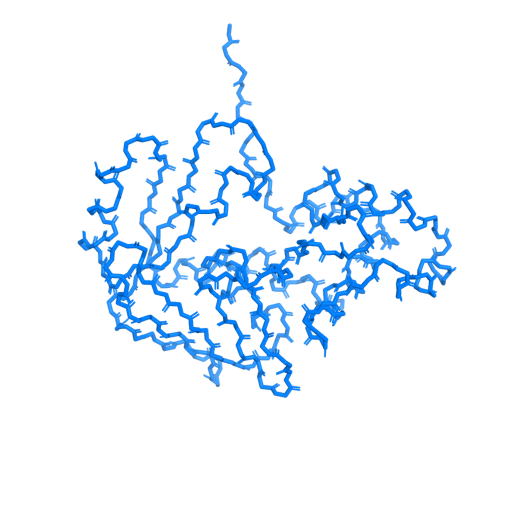1.00 95.56 99 ALA A C 1
ATOM 752 O O . ALA A 1 99 ? 5.572 -1.786 5.565 1.00 95.56 99 ALA A O 1
ATOM 753 N N . ALA A 1 100 ? 6.630 -0.129 4.492 1.00 95.88 100 ALA A N 1
ATOM 754 C CA . ALA A 1 100 ? 5.647 0.878 4.871 1.00 95.88 100 ALA A CA 1
ATOM 755 C C . ALA A 1 100 ? 4.514 0.917 3.836 1.00 95.88 100 ALA A C 1
ATOM 757 O O . ALA A 1 100 ? 4.754 0.773 2.636 1.00 95.88 100 ALA A O 1
ATOM 758 N N . ALA A 1 101 ? 3.288 1.127 4.305 1.00 95.00 101 ALA A N 1
ATOM 759 C CA . ALA A 1 101 ? 2.111 1.311 3.462 1.00 95.00 101 ALA A CA 1
ATOM 760 C C . ALA A 1 101 ? 1.623 2.760 3.528 1.00 95.00 101 ALA A C 1
ATOM 762 O O . ALA A 1 101 ? 1.730 3.405 4.574 1.00 95.00 101 ALA A O 1
ATOM 763 N N . MET A 1 102 ? 1.070 3.273 2.430 1.00 90.69 102 MET A N 1
ATOM 764 C CA . MET A 1 102 ? 0.578 4.654 2.375 1.00 90.69 102 MET A CA 1
ATOM 765 C C . MET A 1 102 ? -0.644 4.871 3.282 1.00 90.69 102 MET A C 1
ATOM 767 O O . MET A 1 102 ? -0.679 5.850 4.027 1.00 90.69 102 MET A O 1
ATOM 771 N N . CYS A 1 103 ? -1.601 3.939 3.290 1.00 94.38 103 CYS A N 1
ATOM 772 C CA . CYS A 1 103 ? -2.790 4.002 4.140 1.00 94.38 103 CYS A CA 1
ATOM 773 C C . CYS A 1 103 ? -3.220 2.642 4.723 1.00 94.38 103 CYS A C 1
ATOM 775 O O . CYS A 1 103 ? -2.575 1.617 4.500 1.00 94.38 103 CYS A O 1
ATOM 777 N N . ALA A 1 104 ? -4.328 2.619 5.474 1.00 96.38 104 ALA A N 1
ATOM 778 C CA . ALA A 1 104 ? -4.867 1.382 6.050 1.00 96.38 104 ALA A CA 1
ATOM 779 C C . ALA A 1 104 ? -5.300 0.350 4.986 1.00 96.38 104 ALA A C 1
ATOM 781 O O . ALA A 1 104 ? -5.028 -0.840 5.141 1.00 96.38 104 ALA A O 1
ATOM 782 N N . ILE A 1 105 ? -5.925 0.792 3.887 1.00 96.19 105 ILE A N 1
ATOM 783 C CA . ILE A 1 105 ? -6.352 -0.094 2.787 1.00 96.19 105 ILE A CA 1
ATOM 784 C C . ILE A 1 105 ? -5.140 -0.633 2.017 1.00 96.19 105 ILE A C 1
ATOM 786 O O . ILE A 1 105 ? -5.092 -1.821 1.708 1.00 96.19 105 ILE A O 1
ATOM 790 N N . ASP A 1 106 ? -4.118 0.197 1.795 1.00 95.88 106 ASP A N 1
ATOM 791 C CA . ASP A 1 106 ? -2.842 -0.235 1.215 1.00 95.88 106 ASP A CA 1
ATOM 792 C C . ASP A 1 106 ? -2.161 -1.304 2.080 1.00 95.88 106 ASP A C 1
ATOM 794 O O . ASP A 1 106 ? -1.675 -2.315 1.571 1.00 95.88 106 ASP A O 1
ATOM 798 N N . ALA A 1 107 ? -2.169 -1.113 3.405 1.00 97.62 107 ALA A N 1
ATOM 799 C CA . ALA A 1 107 ? -1.573 -2.055 4.344 1.00 97.62 107 ALA A CA 1
ATOM 800 C C . ALA A 1 107 ? -2.244 -3.435 4.277 1.00 97.62 107 ALA A C 1
ATOM 802 O O . ALA A 1 107 ? -1.547 -4.449 4.284 1.00 97.62 107 ALA A O 1
ATOM 803 N N . LEU A 1 108 ? -3.578 -3.476 4.162 1.00 98.00 108 LEU A N 1
ATOM 804 C CA . LEU A 1 108 ? -4.339 -4.709 3.913 1.00 98.00 108 LEU A CA 1
ATOM 805 C C . LEU A 1 108 ? -4.063 -5.277 2.512 1.00 98.00 108 LEU A C 1
ATOM 807 O O . LEU A 1 108 ? -4.023 -6.494 2.329 1.00 98.00 108 LEU A O 1
ATOM 811 N N . GLY A 1 109 ? -3.846 -4.403 1.529 1.00 96.50 109 GLY A N 1
ATOM 812 C CA . GLY A 1 109 ? -3.597 -4.754 0.135 1.00 96.50 109 GLY A CA 1
ATOM 813 C C . GLY A 1 109 ? -2.277 -5.485 -0.090 1.00 96.50 109 GLY A C 1
ATOM 814 O O . GLY A 1 109 ? -2.234 -6.425 -0.877 1.00 96.50 109 GLY A O 1
ATOM 815 N N . ILE A 1 110 ? -1.207 -5.115 0.620 1.00 96.88 110 ILE A N 1
ATOM 816 C CA . ILE A 1 110 ? 0.128 -5.725 0.479 1.00 96.88 110 ILE A CA 1
ATOM 817 C C . ILE A 1 110 ? 0.117 -7.264 0.630 1.00 96.88 110 ILE A C 1
ATOM 819 O O . ILE A 1 110 ? 0.567 -7.952 -0.295 1.00 96.88 110 ILE A O 1
ATOM 823 N N . PRO A 1 111 ? -0.369 -7.857 1.738 1.00 97.12 111 PRO A N 1
ATOM 824 C CA . PRO A 1 111 ? -0.399 -9.312 1.885 1.00 97.12 111 PRO A CA 1
ATOM 825 C C . PRO A 1 111 ? -1.349 -9.991 0.883 1.00 97.12 111 PRO A C 1
ATOM 827 O O . PRO A 1 111 ? -1.021 -11.057 0.363 1.00 97.12 111 PRO A O 1
ATOM 830 N N . LEU A 1 112 ? -2.476 -9.358 0.523 1.00 95.81 112 LEU A N 1
ATOM 831 C CA . LEU A 1 112 ? -3.404 -9.882 -0.495 1.00 95.81 112 LEU A CA 1
ATOM 832 C C . LEU A 1 112 ? -2.773 -9.921 -1.891 1.00 95.81 112 LEU A C 1
ATOM 834 O O . LEU A 1 112 ? -2.877 -10.928 -2.589 1.00 95.81 112 LEU A O 1
ATOM 838 N N . MET A 1 113 ? -2.094 -8.841 -2.279 1.00 95.75 113 MET A N 1
ATOM 839 C CA . MET A 1 113 ? -1.396 -8.692 -3.556 1.00 95.75 113 MET A CA 1
ATOM 840 C C . MET A 1 113 ? -0.232 -9.670 -3.688 1.00 95.75 113 MET A C 1
ATOM 842 O O . MET A 1 113 ? 0.004 -10.223 -4.760 1.00 95.75 113 MET A O 1
ATOM 846 N N . THR A 1 114 ? 0.533 -9.853 -2.612 1.00 94.56 114 THR A N 1
ATOM 847 C CA . THR A 1 114 ? 1.712 -10.729 -2.622 1.00 94.56 114 THR A CA 1
ATOM 848 C C . THR A 1 114 ? 1.360 -12.202 -2.444 1.00 94.56 114 THR A C 1
ATOM 850 O O . THR A 1 114 ? 2.167 -13.054 -2.810 1.00 94.56 114 THR A O 1
ATOM 853 N N . GLY A 1 115 ? 0.166 -12.508 -1.923 1.00 94.50 115 GLY A N 1
ATOM 854 C CA . GLY A 1 115 ? -0.217 -13.864 -1.539 1.00 94.50 115 GLY A CA 1
ATOM 855 C C . GLY A 1 115 ? 0.568 -14.380 -0.329 1.00 94.50 115 GLY A C 1
ATOM 856 O O . GLY A 1 115 ? 0.654 -15.592 -0.139 1.00 94.50 115 GLY A O 1
ATOM 857 N N . THR A 1 116 ? 1.155 -13.478 0.463 1.00 95.44 116 THR A N 1
ATOM 858 C CA . THR A 1 116 ? 2.048 -13.805 1.577 1.00 95.44 116 THR A CA 1
ATOM 859 C C . THR A 1 116 ? 1.409 -13.415 2.904 1.00 95.44 116 THR A C 1
ATOM 861 O O . THR A 1 116 ? 0.914 -12.303 3.078 1.00 95.44 116 THR A O 1
ATOM 864 N N . GLU A 1 117 ? 1.457 -14.329 3.868 1.00 96.94 117 GLU A N 1
ATOM 865 C CA . GLU A 1 117 ? 1.016 -14.085 5.242 1.00 96.94 117 GLU A CA 1
ATOM 866 C C . GLU A 1 117 ? 1.889 -13.050 5.949 1.00 96.94 117 GLU A C 1
ATOM 868 O O . GLU A 1 117 ? 3.099 -12.954 5.708 1.00 96.94 117 GLU A O 1
ATOM 873 N N . GLY A 1 118 ? 1.303 -12.319 6.892 1.00 97.38 118 GLY A N 1
ATOM 874 C CA . GLY A 1 118 ? 2.034 -11.276 7.587 1.00 97.38 118 GLY A CA 1
ATOM 875 C C . GLY A 1 118 ? 1.269 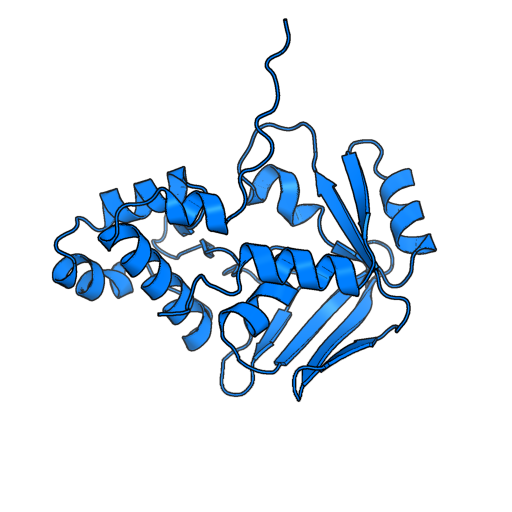-10.600 8.708 1.00 97.38 118 GLY A C 1
ATOM 876 O O . GLY A 1 118 ? 0.147 -10.968 9.064 1.00 97.38 118 GLY A O 1
ATOM 877 N N . VAL A 1 119 ? 1.928 -9.596 9.273 1.00 98.56 119 VAL A N 1
ATOM 878 C CA . VAL A 1 119 ? 1.410 -8.764 10.357 1.00 98.56 119 VAL A CA 1
ATOM 879 C C . VAL A 1 119 ? 1.476 -7.308 9.936 1.00 98.56 119 VAL A C 1
ATOM 881 O O . VAL A 1 119 ? 2.499 -6.852 9.435 1.00 98.56 119 VAL A O 1
ATOM 884 N N . ILE A 1 120 ? 0.395 -6.581 10.160 1.00 98.75 120 ILE A N 1
ATOM 885 C CA . ILE A 1 120 ? 0.311 -5.139 9.993 1.00 98.75 120 ILE A CA 1
ATOM 886 C C . ILE A 1 120 ? 0.331 -4.529 11.388 1.00 98.75 120 ILE A C 1
ATOM 888 O O . ILE A 1 120 ? -0.524 -4.845 12.216 1.00 98.75 120 ILE A O 1
ATOM 892 N N . ASP A 1 121 ? 1.296 -3.655 11.635 1.00 98.62 121 ASP A N 1
ATOM 893 C CA . ASP A 1 121 ? 1.374 -2.814 12.820 1.00 98.62 121 ASP A CA 1
ATOM 894 C C . ASP A 1 121 ? 0.953 -1.389 12.454 1.00 98.62 121 ASP A C 1
ATOM 896 O O . ASP A 1 121 ? 1.452 -0.801 11.492 1.00 98.62 121 ASP A O 1
ATOM 900 N N . SER A 1 122 ? 0.020 -0.838 13.226 1.00 98.25 122 SER A N 1
ATOM 901 C CA . SER A 1 122 ? -0.467 0.529 13.086 1.00 98.25 122 SER A CA 1
ATOM 902 C C . SER A 1 122 ? -0.826 1.153 14.433 1.00 98.25 122 SER A C 1
ATOM 904 O O . SER A 1 122 ? -0.663 0.554 15.498 1.00 98.25 122 SER A O 1
ATOM 906 N N . THR A 1 123 ? -1.287 2.397 14.399 1.00 97.62 123 THR A N 1
ATOM 907 C CA . THR A 1 123 ? -1.783 3.120 15.569 1.00 97.62 123 THR A CA 1
ATOM 908 C C . THR A 1 123 ? -3.009 3.934 15.202 1.00 9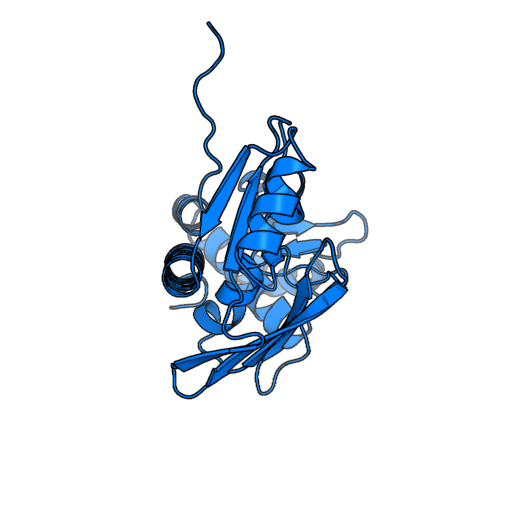7.62 123 THR A C 1
ATOM 910 O O . THR A 1 123 ? -3.055 4.552 14.133 1.00 97.62 123 THR A O 1
ATOM 913 N N . ASP A 1 124 ? -3.967 3.974 16.123 1.00 96.56 124 ASP A N 1
ATOM 914 C CA . ASP A 1 124 ? -5.094 4.897 16.060 1.00 96.56 124 ASP A CA 1
ATOM 915 C C . ASP A 1 124 ? -4.561 6.345 15.966 1.00 96.56 124 ASP A C 1
ATOM 917 O O . ASP A 1 124 ? -3.714 6.739 16.780 1.00 96.56 124 ASP A O 1
ATOM 921 N N . PRO A 1 125 ? -4.988 7.147 14.974 1.00 92.81 125 PRO A N 1
ATOM 922 C CA . PRO A 1 125 ? -4.410 8.465 14.724 1.00 92.81 125 PRO A CA 1
ATOM 923 C C . PRO A 1 125 ? -4.723 9.492 15.812 1.00 92.81 125 PRO A C 1
ATOM 925 O O . PRO A 1 125 ? -3.972 10.456 15.946 1.00 92.81 125 PRO A O 1
ATOM 928 N N . THR A 1 126 ? -5.778 9.286 16.601 1.00 91.25 126 THR A N 1
ATOM 929 C CA . THR A 1 126 ? -6.198 10.212 17.656 1.00 91.25 126 THR A CA 1
ATOM 930 C C . THR A 1 126 ? -5.572 9.846 18.996 1.00 91.25 126 THR A C 1
ATOM 932 O O . THR A 1 126 ? -5.099 10.717 19.722 1.00 91.25 126 THR A O 1
ATOM 935 N N . THR A 1 127 ? -5.562 8.557 19.338 1.00 92.38 127 THR A N 1
ATOM 936 C CA . THR A 1 127 ? -5.162 8.097 20.679 1.00 92.38 127 THR A CA 1
ATOM 937 C C . THR A 1 127 ? -3.755 7.508 20.735 1.00 92.38 127 THR A C 1
ATOM 939 O O . THR A 1 127 ? -3.191 7.376 21.820 1.00 92.38 127 THR A O 1
ATOM 942 N N . GLY A 1 128 ? -3.182 7.122 19.591 1.00 95.62 128 GLY A N 1
ATOM 943 C CA . GLY A 1 128 ? -1.930 6.367 19.527 1.00 95.62 128 GLY A CA 1
ATOM 944 C C . GLY A 1 128 ? -2.061 4.916 20.000 1.00 95.62 128 GLY A C 1
ATOM 945 O O . GLY A 1 128 ? -1.049 4.228 20.134 1.00 95.62 128 GLY A O 1
ATOM 946 N N . THR A 1 129 ? -3.285 4.439 20.259 1.00 96.81 129 THR A N 1
ATOM 947 C CA . THR A 1 129 ? -3.543 3.048 20.648 1.00 96.81 129 THR A CA 1
ATOM 948 C C . THR A 1 129 ? -2.978 2.104 19.583 1.00 96.81 129 THR A C 1
ATOM 950 O O . THR A 1 129 ? -3.317 2.272 18.408 1.00 96.81 129 THR A O 1
ATOM 953 N N . PRO A 1 130 ? -2.131 1.121 19.949 1.00 98.19 130 PRO A N 1
ATOM 954 C CA . PRO A 1 130 ? -1.605 0.155 18.994 1.00 98.19 130 PRO A CA 1
ATOM 955 C C . PRO A 1 130 ? -2.724 -0.665 18.356 1.00 98.19 130 PRO A C 1
ATOM 957 O O . PRO A 1 130 ? -3.604 -1.173 19.051 1.00 98.19 130 PRO A O 1
ATOM 960 N N . ILE A 1 131 ? -2.646 -0.817 17.039 1.00 98.69 131 ILE A N 1
ATOM 961 C CA . ILE A 1 131 ? -3.531 -1.654 16.237 1.00 98.69 131 ILE A CA 1
ATOM 962 C C . ILE A 1 131 ? -2.660 -2.678 15.526 1.00 98.69 131 ILE A C 1
ATOM 964 O O . ILE A 1 131 ? -1.663 -2.325 14.899 1.00 98.69 131 ILE A O 1
ATOM 968 N N . ARG A 1 132 ? -3.034 -3.949 15.621 1.00 98.62 132 ARG A N 1
ATOM 969 C CA . ARG A 1 132 ? -2.338 -5.047 14.963 1.00 98.62 132 ARG A CA 1
ATOM 970 C C . ARG A 1 132 ? -3.320 -5.918 14.201 1.00 98.62 132 ARG A C 1
ATOM 972 O O . ARG A 1 132 ? -4.301 -6.386 14.774 1.00 98.62 132 ARG A O 1
ATOM 979 N N . VAL A 1 133 ? -3.028 -6.160 12.931 1.00 98.69 133 VAL A N 1
ATOM 980 C CA . VAL A 1 133 ? -3.845 -6.997 12.050 1.00 98.69 133 VAL A CA 1
ATOM 981 C C . VAL A 1 133 ? -2.976 -8.121 11.498 1.00 98.69 133 VAL A C 1
ATOM 983 O O . VAL A 1 133 ? -1.905 -7.869 10.958 1.00 98.69 133 VAL A O 1
ATOM 986 N N . HIS A 1 134 ? -3.407 -9.368 11.643 1.00 98.31 134 HIS A N 1
ATOM 987 C CA . HIS A 1 134 ? -2.695 -10.535 11.130 1.00 98.31 134 HIS A CA 1
ATOM 988 C C . HIS A 1 134 ? -3.475 -11.169 9.985 1.00 98.31 134 HIS A C 1
ATOM 990 O O . HIS A 1 134 ? -4.683 -11.366 10.117 1.00 98.31 134 HIS A O 1
ATOM 996 N N . LEU A 1 135 ? -2.765 -11.562 8.928 1.00 98.06 135 LEU A N 1
ATOM 997 C CA . LEU A 1 135 ? -3.246 -12.519 7.937 1.00 98.06 135 LEU A CA 1
ATOM 998 C C . LEU A 1 135 ? -2.470 -13.823 8.106 1.00 98.06 135 LEU A C 1
ATOM 1000 O O . LEU A 1 135 ? -1.256 -13.844 7.891 1.00 98.06 135 LEU A O 1
ATOM 1004 N N . ARG A 1 136 ? -3.173 -14.895 8.470 1.00 96.44 136 ARG A N 1
ATOM 1005 C CA . ARG A 1 136 ? -2.609 -16.239 8.622 1.00 96.44 136 ARG A CA 1
ATOM 1006 C C . ARG A 1 136 ? -3.651 -17.289 8.261 1.00 96.44 136 ARG A C 1
ATOM 1008 O O . ARG A 1 136 ? -4.800 -17.151 8.653 1.00 96.44 136 ARG A O 1
ATOM 1015 N N . ASP A 1 137 ? -3.253 -18.324 7.534 1.00 92.62 137 ASP A N 1
ATOM 1016 C CA . ASP A 1 137 ? -4.108 -19.420 7.082 1.00 92.62 137 ASP A CA 1
ATOM 1017 C C . ASP A 1 137 ? -5.368 -18.903 6.347 1.00 92.62 137 ASP A C 1
ATOM 1019 O O . ASP A 1 137 ? -6.458 -19.456 6.463 1.00 92.62 137 ASP A O 1
ATOM 1023 N N . HIS A 1 138 ? -5.210 -17.810 5.584 1.00 89.25 138 HIS A N 1
ATOM 1024 C CA . HIS A 1 138 ? -6.278 -17.045 4.913 1.00 89.25 138 HIS A CA 1
ATOM 1025 C C . HIS A 1 138 ? -7.317 -16.379 5.836 1.00 89.25 138 HIS A C 1
ATOM 1027 O O . HIS A 1 138 ? -8.308 -15.836 5.346 1.00 89.25 138 HIS A O 1
ATOM 1033 N N . GLU A 1 139 ? -7.080 -16.357 7.145 1.00 96.31 139 GLU A N 1
ATOM 1034 C CA . GLU A 1 139 ? -7.933 -15.701 8.129 1.00 96.31 139 GLU A CA 1
ATOM 1035 C C . GLU A 1 139 ? -7.314 -14.389 8.620 1.00 96.31 139 GLU A C 1
ATOM 1037 O O . GLU A 1 139 ? -6.111 -14.283 8.883 1.00 96.31 139 GLU A O 1
ATOM 1042 N N . TRP A 1 140 ? -8.172 -13.379 8.761 1.00 98.12 140 TRP A N 1
ATOM 1043 C CA . TRP A 1 140 ? -7.808 -12.071 9.284 1.00 98.12 140 TRP A CA 1
ATOM 1044 C C . TRP A 1 140 ? -8.170 -11.966 10.764 1.00 98.12 140 TRP A C 1
ATOM 1046 O O . TRP A 1 140 ? -9.320 -12.181 11.143 1.00 98.12 140 TRP A O 1
ATOM 1056 N N . THR A 1 141 ? -7.210 -11.582 11.605 1.00 98.38 141 THR A N 1
ATOM 1057 C CA . THR A 1 141 ? -7.450 -11.312 13.033 1.00 98.38 141 THR A CA 1
ATOM 1058 C C . THR A 1 141 ? -6.955 -9.924 13.408 1.00 98.38 141 THR A C 1
ATOM 1060 O O . THR A 1 141 ? -5.874 -9.505 13.000 1.00 98.38 141 THR A O 1
ATOM 1063 N N . TRP A 1 142 ? -7.769 -9.195 14.169 1.00 98.56 142 TRP A N 1
ATOM 1064 C CA . TRP A 1 142 ? -7.572 -7.776 14.453 1.00 98.56 142 TRP A CA 1
ATOM 1065 C C . TRP A 1 142 ? -7.509 -7.551 15.959 1.00 98.56 142 TRP A C 1
ATOM 1067 O O . TRP A 1 142 ? -8.310 -8.091 16.725 1.00 98.56 142 TRP A O 1
ATOM 1077 N N . HIS A 1 143 ? -6.559 -6.730 16.389 1.00 98.19 143 HIS A N 1
ATOM 1078 C CA . HIS A 1 143 ? -6.370 -6.349 17.778 1.00 98.19 143 HIS A CA 1
ATOM 1079 C C . HIS A 1 143 ? -6.183 -4.831 17.873 1.00 98.19 143 HIS A C 1
ATOM 1081 O O . HIS A 1 143 ? -5.160 -4.337 17.407 1.00 98.19 143 HIS A O 1
ATOM 1087 N N . PRO A 1 144 ? -7.120 -4.095 18.498 1.00 98.12 144 PRO A N 1
ATOM 1088 C CA . PRO A 1 144 ? -8.372 -4.570 19.103 1.00 98.12 144 PRO A CA 1
ATOM 1089 C C . PRO A 1 144 ? -9.337 -5.238 18.107 1.00 98.12 144 PRO A C 1
ATOM 1091 O O . PRO A 1 144 ? -9.372 -4.881 16.933 1.00 98.12 144 PRO A O 1
ATOM 1094 N N . ALA A 1 145 ? -10.161 -6.182 18.576 1.00 98.06 145 ALA A N 1
ATOM 1095 C CA . ALA A 1 145 ? -11.163 -6.852 17.731 1.00 98.06 145 ALA A CA 1
ATOM 1096 C C . ALA A 1 145 ? -12.274 -5.906 17.243 1.00 98.06 145 ALA A C 1
ATOM 1098 O O . ALA A 1 145 ? -12.992 -6.223 16.303 1.00 98.06 145 ALA A O 1
ATOM 1099 N N . THR A 1 146 ? -12.404 -4.745 17.883 1.00 98.06 146 THR A N 1
ATOM 1100 C CA . THR A 1 146 ? -13.333 -3.665 17.536 1.00 98.06 146 THR A CA 1
ATOM 1101 C C . THR A 1 146 ? -12.796 -2.728 16.461 1.00 98.06 146 THR A C 1
ATOM 1103 O O . THR A 1 146 ? -13.501 -1.792 16.099 1.00 98.06 146 THR A O 1
ATOM 1106 N N . THR A 1 147 ? -11.569 -2.946 15.975 1.00 98.56 147 THR A N 1
ATOM 1107 C CA . THR A 1 147 ? -10.921 -2.057 15.005 1.00 98.56 147 THR A CA 1
ATOM 1108 C C . THR A 1 147 ? -11.782 -1.885 13.756 1.00 98.56 147 THR A C 1
ATOM 1110 O O . THR A 1 147 ? -12.321 -2.863 13.234 1.00 98.56 147 THR A O 1
ATOM 1113 N N . V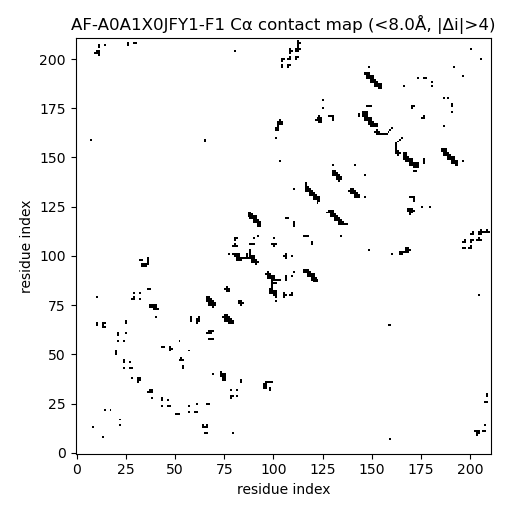AL A 1 148 ? -11.866 -0.649 13.270 1.00 98.44 148 VAL A N 1
ATOM 1114 C CA . VAL A 1 148 ? -12.548 -0.248 12.028 1.00 98.44 148 VAL A CA 1
ATOM 1115 C C . VAL A 1 148 ? -11.617 0.618 11.179 1.00 98.44 148 VAL A C 1
ATOM 1117 O O . VAL A 1 148 ? -10.558 1.042 11.650 1.00 98.44 148 VAL A O 1
ATOM 1120 N N . VAL A 1 149 ? -12.001 0.899 9.934 1.00 97.81 149 VAL A N 1
ATOM 1121 C CA . VAL A 1 149 ? -11.252 1.797 9.046 1.00 97.81 149 VAL A CA 1
ATOM 1122 C C . VAL A 1 149 ? -12.104 3.016 8.724 1.00 97.81 149 VAL A C 1
ATOM 1124 O O . VAL A 1 149 ? -13.276 2.892 8.379 1.00 97.81 149 VAL A O 1
ATOM 1127 N N . VAL A 1 150 ? -11.519 4.205 8.824 1.00 96.25 150 VAL A N 1
ATOM 1128 C CA . VAL A 1 150 ? -12.097 5.418 8.238 1.00 96.25 150 VAL A CA 1
ATOM 1129 C C . VAL A 1 150 ? -11.558 5.549 6.826 1.00 96.25 150 VAL A C 1
ATOM 1131 O O . VAL A 1 150 ? -10.346 5.489 6.627 1.00 96.25 150 VAL A O 1
ATOM 1134 N N . ILE A 1 151 ? -12.452 5.743 5.859 1.00 91.06 151 ILE A N 1
ATOM 1135 C CA . ILE A 1 151 ? -12.10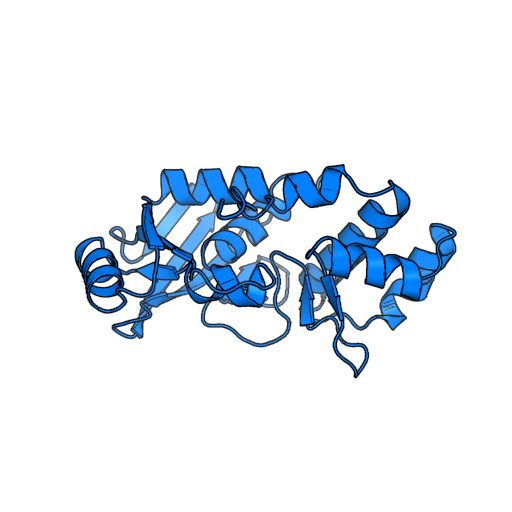6 6.123 4.492 1.00 91.06 151 ILE A CA 1
ATOM 1136 C C . ILE A 1 151 ? -12.569 7.553 4.291 1.00 91.06 151 ILE A C 1
ATOM 1138 O O . ILE A 1 151 ? -13.771 7.818 4.259 1.00 91.06 151 ILE A O 1
ATOM 1142 N N . ALA A 1 152 ? -11.618 8.471 4.167 1.00 86.44 152 ALA A N 1
ATOM 1143 C CA . ALA A 1 152 ? -11.900 9.886 4.019 1.00 86.44 152 ALA A CA 1
ATOM 1144 C C . ALA A 1 152 ? -10.985 10.544 2.986 1.00 86.44 152 ALA A C 1
ATOM 1146 O O . ALA A 1 152 ? -9.889 10.060 2.711 1.00 86.44 152 ALA A O 1
ATOM 1147 N N . HIS A 1 153 ? -11.449 11.661 2.440 1.00 77.81 153 HIS A N 1
ATOM 1148 C CA . HIS A 1 153 ? -10.694 12.539 1.555 1.00 77.81 153 HIS A CA 1
ATOM 1149 C C . HIS A 1 153 ? -10.938 13.997 1.920 1.00 77.81 153 HIS A C 1
ATOM 1151 O O . HIS A 1 153 ? -11.892 14.320 2.628 1.00 77.81 153 HIS A O 1
ATOM 1157 N N . THR A 1 154 ? -10.065 14.870 1.428 1.00 71.75 154 THR A N 1
ATOM 1158 C CA . THR A 1 154 ? -10.307 16.318 1.426 1.00 71.75 154 THR A CA 1
ATOM 1159 C C . THR A 1 154 ? -10.740 16.760 0.031 1.00 71.75 154 THR A C 1
ATOM 1161 O O . THR A 1 154 ? -10.356 16.135 -0.953 1.00 71.75 154 THR A O 1
ATOM 1164 N N . ASP A 1 155 ? -11.479 17.866 -0.069 1.00 63.44 155 ASP A N 1
ATOM 1165 C CA . ASP A 1 155 ? -11.864 18.486 -1.353 1.00 63.44 155 ASP A CA 1
ATOM 1166 C C . ASP A 1 155 ? -10.678 19.118 -2.120 1.00 63.44 155 ASP A C 1
ATOM 1168 O O . ASP A 1 155 ? -10.859 19.781 -3.144 1.00 63.44 155 ASP A O 1
ATOM 1172 N N . CYS A 1 156 ? -9.448 18.975 -1.622 1.00 54.06 156 CYS A N 1
ATOM 1173 C CA . CYS A 1 156 ? -8.262 19.503 -2.280 1.00 54.06 156 CYS A CA 1
ATOM 1174 C C . CYS A 1 156 ? -7.960 18.705 -3.556 1.00 54.06 156 CYS A C 1
ATOM 1176 O O . CYS A 1 156 ? -7.938 17.480 -3.536 1.00 54.06 156 CYS A O 1
ATOM 1178 N N . CYS A 1 157 ? -7.670 19.393 -4.663 1.00 50.41 157 CYS A N 1
ATOM 1179 C CA . CYS A 1 157 ? -7.173 18.752 -5.882 1.00 50.41 157 CYS A CA 1
ATOM 1180 C C . CYS A 1 157 ? -5.731 18.253 -5.668 1.00 50.41 157 CYS A C 1
ATOM 1182 O O . CYS A 1 157 ? -4.880 19.029 -5.230 1.00 50.41 157 CYS A O 1
ATOM 1184 N N . GLY A 1 158 ? -5.432 17.001 -6.020 1.00 54.59 158 GLY A N 1
ATOM 1185 C CA . GLY A 1 158 ? -4.094 16.412 -5.892 1.00 54.59 158 GLY A CA 1
ATOM 1186 C C . GLY A 1 158 ? -4.080 14.903 -6.157 1.00 54.59 158 GLY A C 1
ATOM 1187 O O . GLY A 1 158 ? -5.113 14.316 -6.467 1.00 54.59 158 GLY A O 1
ATOM 1188 N N . THR A 1 159 ? -2.908 14.278 -6.037 1.00 57.50 159 THR A N 1
ATOM 1189 C CA . THR A 1 159 ? -2.748 12.817 -6.178 1.00 57.50 159 THR A CA 1
ATOM 1190 C C . THR A 1 159 ? -3.482 12.063 -5.060 1.00 57.50 159 THR A C 1
ATOM 1192 O O . THR A 1 159 ? -3.801 12.651 -4.027 1.00 57.50 159 THR A O 1
ATOM 1195 N N . LEU A 1 160 ? -3.708 10.753 -5.195 1.00 57.12 160 LEU A N 1
ATOM 1196 C CA . LEU A 1 160 ? -4.165 9.852 -4.128 1.00 57.12 160 LEU A CA 1
ATOM 1197 C C . LEU A 1 160 ? -3.330 10.039 -2.854 1.00 57.12 160 LEU A C 1
ATOM 1199 O O . LEU A 1 160 ? -3.873 10.011 -1.747 1.00 57.12 160 LEU A O 1
ATOM 1203 N N . ALA A 1 161 ? -2.029 10.307 -3.011 1.00 55.03 161 ALA A N 1
ATOM 1204 C CA . ALA A 1 161 ? -1.109 10.518 -1.900 1.00 55.03 161 ALA A CA 1
ATOM 1205 C C . ALA A 1 161 ? -1.405 11.832 -1.166 1.00 55.03 161 ALA A C 1
ATOM 1207 O O . ALA A 1 161 ? -1.355 11.871 0.063 1.00 55.03 161 ALA A O 1
ATOM 1208 N N . ASP A 1 162 ? -1.743 12.880 -1.920 1.00 50.16 162 ASP A N 1
ATOM 1209 C CA . ASP A 1 162 ? -2.020 14.220 -1.400 1.00 50.16 162 ASP A CA 1
ATOM 1210 C C . ASP A 1 162 ? -3.462 14.384 -0.891 1.00 50.16 162 ASP A C 1
ATOM 1212 O O . ASP A 1 162 ? -3.712 15.214 -0.019 1.00 50.16 162 ASP A O 1
ATOM 1216 N N . THR A 1 163 ? -4.419 13.611 -1.420 1.00 51.50 163 THR A N 1
ATOM 1217 C CA . THR A 1 163 ? -5.863 13.869 -1.239 1.00 51.50 163 THR A CA 1
ATOM 1218 C C . THR A 1 163 ? -6.610 12.817 -0.425 1.00 51.50 163 THR A C 1
ATOM 1220 O O . THR A 1 163 ? -7.589 13.167 0.242 1.00 51.50 163 THR A O 1
ATOM 1223 N N . LEU A 1 164 ? -6.157 11.554 -0.431 1.00 56.62 164 LEU A N 1
ATOM 1224 C CA . LEU A 1 164 ? -6.881 10.426 0.178 1.00 56.62 164 LEU A CA 1
ATOM 1225 C C . LEU A 1 164 ? -6.063 9.637 1.195 1.00 56.62 164 LEU A C 1
ATOM 1227 O O . LEU A 1 164 ? -6.544 9.369 2.294 1.00 56.62 164 LEU A O 1
ATOM 1231 N N . CYS A 1 165 ? -4.831 9.250 0.868 1.00 58.34 165 CYS A N 1
ATOM 1232 C CA . CYS A 1 165 ? -4.132 8.222 1.641 1.00 58.34 165 CYS A CA 1
ATOM 1233 C C . CYS A 1 165 ? -3.779 8.658 3.072 1.00 58.34 165 CYS A C 1
ATOM 1235 O O . CYS A 1 165 ? -3.812 7.828 3.979 1.00 58.34 165 CYS A O 1
ATOM 1237 N N . GLY A 1 166 ? -3.528 9.951 3.317 1.00 65.38 166 GLY A N 1
ATOM 1238 C CA . GLY A 1 166 ? -3.297 10.468 4.674 1.00 65.38 166 GLY A CA 1
ATOM 1239 C C . GLY A 1 166 ? -4.509 10.341 5.611 1.00 65.38 166 GLY A C 1
ATOM 1240 O O . GLY A 1 166 ? -4.343 10.252 6.831 1.00 65.38 166 GLY A O 1
ATOM 1241 N N . SER A 1 167 ? -5.715 10.277 5.046 1.00 79.06 167 SER A N 1
ATOM 1242 C CA . SER A 1 167 ? -6.987 10.300 5.776 1.00 79.06 167 SER A CA 1
ATOM 1243 C C . SER A 1 167 ? -7.670 8.929 5.846 1.00 79.06 167 SER A C 1
ATOM 1245 O O . SER A 1 167 ? -8.722 8.801 6.472 1.00 79.06 167 SER A O 1
ATOM 1247 N N . ILE A 1 168 ? -7.062 7.890 5.260 1.00 91.94 168 ILE A N 1
ATOM 1248 C CA . ILE A 1 168 ? -7.531 6.503 5.341 1.00 91.94 168 ILE A CA 1
ATOM 1249 C C . ILE A 1 168 ? -6.756 5.760 6.442 1.00 91.94 168 ILE A C 1
ATOM 1251 O O . ILE A 1 168 ? -5.601 5.359 6.263 1.00 91.94 168 ILE A O 1
ATOM 1255 N N . ASN A 1 169 ? -7.384 5.568 7.603 1.00 95.31 169 ASN A N 1
ATOM 1256 C CA . ASN A 1 169 ? -6.703 5.103 8.816 1.00 95.31 169 ASN A CA 1
ATOM 1257 C C . ASN A 1 169 ? -7.484 4.023 9.572 1.00 95.31 169 ASN A C 1
ATOM 1259 O O . ASN A 1 169 ? -8.712 3.983 9.544 1.00 95.31 169 ASN A O 1
ATOM 1263 N N . PHE A 1 170 ? -6.752 3.169 10.293 1.00 97.94 170 PHE A N 1
ATOM 1264 C CA . PHE A 1 170 ? -7.331 2.284 11.298 1.00 97.94 170 PHE A CA 1
ATOM 1265 C C . PHE A 1 170 ? -7.690 3.075 12.559 1.00 97.94 170 PHE A C 1
ATOM 1267 O O . PHE A 1 170 ? -6.928 3.942 12.987 1.00 97.94 170 PHE A O 1
ATOM 1274 N N . HIS A 1 171 ? -8.803 2.716 13.188 1.00 97.88 171 HIS A N 1
ATOM 1275 C CA . HIS A 1 171 ? -9.238 3.246 14.478 1.00 97.88 171 HIS A CA 1
ATOM 1276 C C . HIS A 1 171 ? -9.576 2.102 15.420 1.00 97.88 171 HIS A C 1
ATOM 1278 O O . HIS A 1 171 ? -10.138 1.095 14.991 1.00 97.88 171 HIS A O 1
ATOM 1284 N N . ALA A 1 172 ? -9.254 2.256 16.704 1.00 97.44 172 ALA A N 1
ATOM 1285 C CA . ALA A 1 172 ? -9.380 1.171 17.681 1.00 97.44 172 ALA A CA 1
ATOM 1286 C C . ALA A 1 172 ? -10.829 0.671 17.845 1.00 97.44 172 ALA A C 1
ATOM 1288 O O . ALA A 1 172 ? -11.053 -0.503 18.157 1.00 97.44 172 ALA A O 1
ATOM 1289 N N . ASP A 1 173 ? -11.804 1.556 17.627 1.00 97.50 173 ASP A N 1
ATOM 1290 C CA . ASP A 1 173 ? -13.229 1.246 17.597 1.00 97.50 173 ASP A CA 1
ATOM 1291 C C . ASP A 1 173 ? -14.037 2.312 16.834 1.00 97.50 173 ASP A C 1
ATOM 1293 O O . ASP A 1 173 ? -13.517 3.349 16.408 1.00 97.50 173 ASP A O 1
ATOM 1297 N N . GLN A 1 174 ? -15.335 2.048 16.674 1.00 97.06 174 GLN A N 1
ATOM 1298 C CA . GLN A 1 174 ? -16.267 2.923 15.965 1.00 97.06 174 GLN A CA 1
ATOM 1299 C C . GLN A 1 174 ? -16.464 4.294 16.633 1.00 97.06 174 GLN A C 1
ATOM 1301 O O . GLN A 1 174 ? -16.687 5.27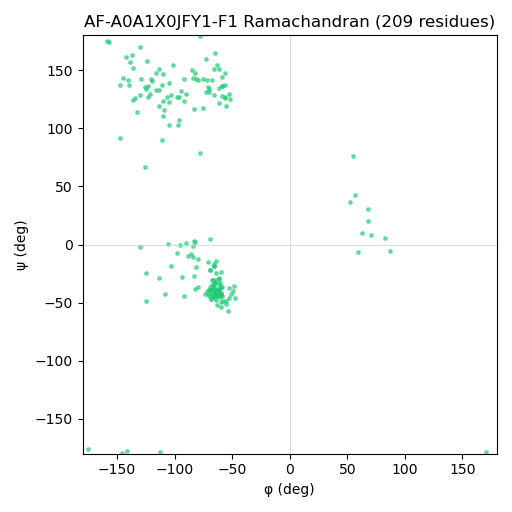6 15.927 1.00 97.06 174 GLN A O 1
ATOM 1306 N N . ASN A 1 175 ? -16.358 4.402 17.961 1.00 96.88 175 ASN A N 1
ATOM 1307 C CA . ASN A 1 175 ? -16.507 5.688 18.647 1.00 96.88 175 ASN A CA 1
ATOM 1308 C C . ASN A 1 175 ? -15.296 6.584 18.385 1.00 96.88 175 ASN A C 1
ATOM 1310 O O . ASN A 1 175 ? -15.462 7.782 18.154 1.00 96.88 175 ASN A O 1
ATOM 1314 N N . HIS A 1 176 ? -14.088 6.013 18.385 1.00 95.62 176 HIS A N 1
ATOM 1315 C CA . HIS A 1 176 ? -12.878 6.737 18.000 1.00 95.62 176 HIS A CA 1
ATOM 1316 C C . HIS A 1 176 ? -12.915 7.161 16.531 1.00 95.62 176 HIS A C 1
ATOM 1318 O O . HIS A 1 176 ? -12.595 8.308 16.231 1.00 95.62 176 HIS A O 1
ATOM 1324 N N . ALA A 1 177 ? -13.368 6.282 15.634 1.00 96.06 177 ALA A N 1
ATOM 1325 C CA . ALA A 1 177 ? -13.542 6.607 14.220 1.00 96.06 177 ALA A CA 1
ATOM 1326 C C . ALA A 1 177 ? -14.545 7.754 13.998 1.00 96.06 177 ALA A C 1
ATOM 1328 O O . ALA A 1 177 ? -14.255 8.697 13.264 1.00 96.06 177 ALA A O 1
ATOM 1329 N N . GLN A 1 178 ? -15.698 7.721 14.676 1.00 96.19 178 GLN A N 1
ATOM 1330 C CA . GLN A 1 178 ? -16.687 8.798 14.583 1.00 96.19 178 GLN A CA 1
ATOM 1331 C C . GLN A 1 178 ? -16.152 10.103 15.176 1.00 96.19 178 GLN A C 1
ATOM 1333 O O . GLN A 1 178 ? -16.261 11.151 14.552 1.00 96.19 178 GLN A O 1
ATOM 1338 N N . SER A 1 179 ? -15.503 10.033 16.341 1.00 95.12 179 SER A N 1
ATOM 1339 C CA . SER A 1 179 ? -14.888 11.205 16.973 1.00 95.12 179 SER A CA 1
ATOM 1340 C C . SER A 1 179 ? -13.797 11.818 16.095 1.00 95.12 179 SER A C 1
ATOM 1342 O O . SER A 1 179 ? -13.612 13.030 16.111 1.00 95.12 179 SER A O 1
ATOM 1344 N N . TYR A 1 180 ? -13.058 11.003 15.339 1.00 93.88 180 TYR A N 1
ATOM 1345 C CA . TYR A 1 180 ? -12.089 1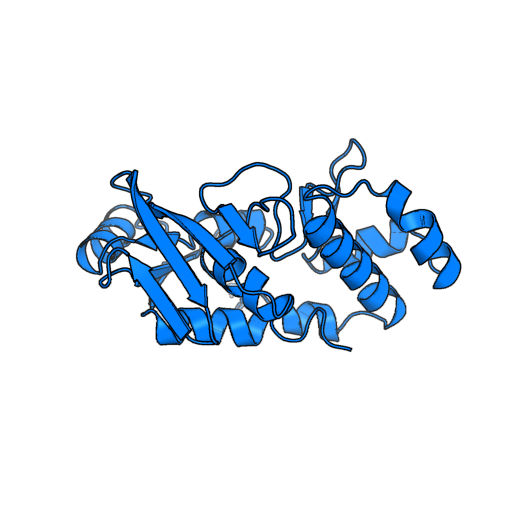1.495 14.367 1.00 93.88 180 TYR A CA 1
ATOM 1346 C C . TYR A 1 180 ? -12.786 12.299 13.264 1.00 93.88 180 TYR A C 1
ATOM 1348 O O . TYR A 1 180 ? -12.439 13.457 13.068 1.00 93.88 180 TYR A O 1
ATOM 1356 N N . LEU A 1 181 ? -13.822 11.751 12.623 1.00 93.31 181 LEU A N 1
ATOM 1357 C CA . LEU A 1 181 ? -14.584 12.477 11.597 1.00 93.31 181 LEU A CA 1
ATOM 1358 C C . LEU A 1 181 ? -15.228 13.766 12.140 1.00 93.31 181 LEU A C 1
ATOM 1360 O O . LEU A 1 181 ? -15.144 14.809 11.501 1.00 93.31 181 LEU A O 1
ATOM 1364 N N . ASP A 1 182 ? -15.802 13.729 13.343 1.00 93.94 182 ASP A N 1
ATOM 1365 C CA . ASP A 1 182 ? -16.453 14.894 13.958 1.00 93.94 182 ASP A CA 1
ATOM 1366 C C . ASP A 1 182 ? -15.461 16.033 14.269 1.00 93.94 182 ASP A C 1
ATOM 1368 O O . ASP A 1 182 ? -15.817 17.211 14.203 1.00 93.94 182 ASP A O 1
ATOM 1372 N N . ASN A 1 183 ? -14.211 15.693 14.607 1.00 92.12 183 ASN A N 1
ATOM 1373 C CA . ASN A 1 183 ? -13.148 16.663 14.892 1.00 92.12 183 ASN A CA 1
ATOM 1374 C C . ASN A 1 183 ? -12.405 17.145 13.637 1.00 92.12 183 ASN A C 1
ATOM 1376 O O . ASN A 1 183 ? -11.604 18.075 13.734 1.00 92.12 183 ASN A O 1
ATOM 1380 N N . HIS A 1 184 ? -12.679 16.534 12.486 1.00 89.75 184 HIS A N 1
ATOM 1381 C CA . HIS A 1 184 ? -12.070 16.841 11.198 1.00 89.75 184 HIS A CA 1
ATOM 1382 C C . HIS A 1 184 ? -13.157 17.141 10.152 1.00 89.75 184 HIS A C 1
ATOM 1384 O O . HIS A 1 184 ? -13.338 16.370 9.210 1.00 89.75 184 HIS A O 1
ATOM 1390 N N . PRO A 1 185 ? -13.917 18.246 10.297 1.00 87.50 185 PRO A N 1
ATOM 1391 C CA . PRO A 1 185 ? -15.025 18.578 9.398 1.00 87.50 185 PRO A CA 1
ATOM 1392 C C . PRO A 1 185 ? -14.589 18.863 7.950 1.00 87.50 185 PRO A C 1
ATOM 1394 O O . PRO A 1 185 ? -15.435 18.911 7.061 1.00 87.50 185 PRO A O 1
ATOM 1397 N N . GLU A 1 186 ? -13.293 19.074 7.710 1.00 86.38 186 GLU A N 1
ATOM 1398 C CA . GLU A 1 186 ? -12.684 19.148 6.380 1.00 86.38 186 GLU A CA 1
ATOM 1399 C C . GLU A 1 186 ? -12.609 17.795 5.656 1.00 86.38 186 GLU A C 1
ATOM 1401 O O . GLU A 1 186 ? -12.344 17.759 4.454 1.00 86.38 186 GLU A O 1
ATOM 1406 N N . LEU A 1 187 ? -12.795 16.688 6.381 1.00 86.38 187 LEU A N 1
ATOM 1407 C CA . LEU A 1 187 ? -12.768 15.340 5.838 1.00 86.38 187 LEU A CA 1
ATOM 1408 C C . LEU A 1 187 ? -14.169 14.890 5.434 1.00 86.38 187 LEU A C 1
ATOM 1410 O O . LEU A 1 187 ? -15.087 14.789 6.248 1.00 86.38 187 LEU A O 1
ATOM 1414 N N . HIS A 1 188 ? -14.305 14.507 4.171 1.00 85.00 188 HIS A N 1
ATOM 1415 C CA . HIS A 1 188 ? -15.476 13.811 3.665 1.00 85.00 188 HIS A CA 1
ATOM 1416 C C . HIS A 1 188 ? -15.189 12.314 3.668 1.00 85.00 188 HIS A C 1
ATOM 1418 O O . HIS A 1 188 ? -14.399 11.806 2.871 1.00 85.00 188 HIS A O 1
ATOM 1424 N N . GLY A 1 189 ? -15.802 11.592 4.603 1.00 88.69 189 GLY A N 1
ATOM 1425 C CA . GLY A 1 189 ? -15.506 10.181 4.793 1.00 88.69 189 GLY A CA 1
ATOM 1426 C C . GLY A 1 189 ? -16.601 9.388 5.476 1.00 88.69 189 GLY A C 1
ATOM 1427 O O . GLY A 1 189 ? -17.620 9.920 5.914 1.00 88.69 189 GLY A O 1
ATOM 1428 N N . HIS A 1 190 ? -16.377 8.085 5.539 1.00 91.94 190 HIS A N 1
ATOM 1429 C CA . HIS A 1 190 ? -17.250 7.129 6.199 1.00 91.94 190 HIS A CA 1
ATOM 1430 C C . HIS A 1 190 ? -16.421 6.050 6.895 1.00 91.94 190 HIS A C 1
ATOM 1432 O O . HIS A 1 190 ? -15.238 5.855 6.611 1.00 91.94 190 HIS A O 1
ATOM 1438 N N . ILE A 1 191 ? -17.059 5.364 7.837 1.00 96.62 191 ILE A N 1
ATOM 1439 C CA . ILE A 1 191 ? -16.470 4.256 8.585 1.00 96.62 191 ILE A CA 1
ATOM 1440 C C . ILE A 1 191 ? -16.863 2.964 7.875 1.00 96.62 191 ILE A C 1
ATOM 1442 O O . ILE A 1 191 ? -18.041 2.768 7.574 1.00 96.62 191 ILE A O 1
ATOM 1446 N N . VAL A 1 192 ? -15.893 2.088 7.641 1.00 96.62 192 VAL A N 1
ATOM 1447 C CA . VAL A 1 192 ? -16.108 0.734 7.128 1.00 96.62 192 VAL A CA 1
ATOM 1448 C C . VAL A 1 192 ? -15.664 -0.293 8.162 1.00 96.62 192 VAL A C 1
ATOM 1450 O O . VAL A 1 192 ? -14.734 -0.059 8.945 1.00 96.62 192 VAL A O 1
ATOM 1453 N N . ASP A 1 193 ? -16.350 -1.431 8.180 1.00 97.94 193 ASP A N 1
ATOM 1454 C CA . ASP A 1 193 ? -15.968 -2.547 9.034 1.00 97.94 193 ASP A CA 1
ATOM 1455 C C . ASP A 1 193 ? -14.773 -3.328 8.455 1.00 97.94 193 ASP A C 1
ATOM 1457 O O . ASP A 1 193 ? -14.214 -2.996 7.406 1.00 97.94 193 ASP A O 1
ATOM 1461 N N . GLN A 1 194 ? -14.338 -4.360 9.179 1.00 98.12 194 GLN A N 1
ATOM 1462 C CA . GLN A 1 194 ? -13.179 -5.168 8.796 1.00 98.12 194 GLN A CA 1
ATOM 1463 C C . GLN A 1 194 ? -13.400 -5.916 7.477 1.00 98.12 194 GLN A C 1
ATOM 1465 O O . GLN A 1 194 ? -12.471 -6.009 6.675 1.00 98.12 194 GLN A O 1
ATOM 1470 N N . ALA A 1 195 ? -14.602 -6.452 7.247 1.00 97.62 195 ALA A N 1
ATOM 1471 C CA . ALA A 1 195 ? -14.899 -7.251 6.063 1.00 97.62 195 ALA A CA 1
ATOM 1472 C C . ALA A 1 195 ? -14.931 -6.371 4.810 1.00 97.62 195 ALA A C 1
ATOM 1474 O O . ALA A 1 195 ? -14.304 -6.715 3.806 1.00 97.62 195 ALA A O 1
ATOM 1475 N N . ASP A 1 196 ? -15.578 -5.210 4.900 1.00 97.25 196 ASP A N 1
ATOM 1476 C CA . ASP A 1 196 ? -15.631 -4.232 3.817 1.00 97.25 196 ASP A CA 1
ATOM 1477 C C . ASP A 1 196 ? -14.239 -3.654 3.517 1.00 97.25 196 ASP A C 1
ATOM 1479 O O . ASP A 1 196 ? -13.849 -3.554 2.353 1.00 97.25 196 ASP A O 1
ATOM 1483 N N . ALA A 1 197 ? -13.433 -3.352 4.543 1.00 97.12 197 ALA A N 1
ATOM 1484 C CA . ALA A 1 197 ? -12.056 -2.889 4.356 1.00 97.12 197 ALA A CA 1
ATOM 1485 C C . ALA A 1 197 ? -11.183 -3.923 3.623 1.00 97.12 197 ALA A C 1
ATOM 1487 O O . ALA A 1 197 ? -10.429 -3.569 2.712 1.00 97.12 197 ALA A O 1
ATOM 1488 N N . ILE A 1 198 ? -11.301 -5.206 3.989 1.00 97.62 198 ILE A N 1
ATOM 1489 C CA . ILE A 1 198 ? -10.596 -6.300 3.307 1.00 97.62 198 ILE A CA 1
ATOM 1490 C C . ILE A 1 198 ? -11.080 -6.415 1.860 1.00 97.62 198 ILE A C 1
ATOM 1492 O O . ILE A 1 198 ? -10.248 -6.525 0.966 1.00 97.62 198 ILE A O 1
ATOM 1496 N N . ALA A 1 199 ? -12.391 -6.354 1.609 1.00 95.75 199 ALA A N 1
ATOM 1497 C CA . ALA A 1 199 ? -12.950 -6.447 0.260 1.00 95.75 199 ALA A CA 1
ATOM 1498 C C . ALA A 1 199 ? -12.486 -5.296 -0.653 1.00 95.75 199 ALA A C 1
ATOM 1500 O O . ALA A 1 199 ? -12.173 -5.520 -1.824 1.00 95.75 199 ALA A O 1
ATOM 1501 N N . LEU A 1 200 ? -12.383 -4.078 -0.115 1.00 94.19 200 LEU A N 1
ATOM 1502 C CA . LEU A 1 200 ? -11.845 -2.923 -0.836 1.00 94.19 200 LEU A CA 1
ATOM 1503 C C . LEU A 1 200 ? -10.365 -3.112 -1.189 1.00 94.19 200 LEU A C 1
ATOM 1505 O O . LEU A 1 200 ? -9.979 -2.912 -2.342 1.00 94.19 200 LEU A O 1
ATOM 1509 N N . ALA A 1 201 ? -9.547 -3.542 -0.224 1.00 95.00 201 ALA A N 1
ATOM 1510 C CA . ALA A 1 201 ? -8.135 -3.839 -0.461 1.00 95.00 201 ALA A CA 1
ATOM 1511 C C . ALA A 1 201 ? -7.952 -4.968 -1.490 1.00 95.00 201 ALA A C 1
ATOM 1513 O O . ALA A 1 201 ? -7.091 -4.896 -2.367 1.00 95.00 201 ALA A O 1
ATOM 1514 N N . ASP A 1 202 ? -8.799 -5.992 -1.417 1.00 94.06 202 ASP A N 1
ATOM 1515 C CA . ASP A 1 202 ? -8.810 -7.118 -2.341 1.00 94.06 202 ASP A CA 1
ATOM 1516 C C . ASP A 1 202 ? -9.058 -6.668 -3.780 1.00 94.06 202 ASP A C 1
ATOM 1518 O O . ASP A 1 202 ? -8.240 -6.920 -4.668 1.00 94.06 202 ASP A O 1
ATOM 1522 N N . SER A 1 203 ? -10.148 -5.923 -3.982 1.00 92.69 203 SER A N 1
ATOM 1523 C CA . SER A 1 203 ? -10.535 -5.392 -5.287 1.00 92.69 203 SER A CA 1
ATOM 1524 C C . SER A 1 203 ? -9.478 -4.457 -5.872 1.00 92.69 203 SER A C 1
ATOM 1526 O O . SER A 1 203 ? -9.334 -4.399 -7.092 1.00 92.69 203 SER A O 1
ATOM 1528 N N . ALA A 1 204 ? -8.764 -3.707 -5.031 1.00 91.12 204 ALA A N 1
ATOM 1529 C CA . ALA A 1 204 ? -7.757 -2.755 -5.480 1.00 91.12 204 ALA A CA 1
ATOM 1530 C C . ALA A 1 204 ? -6.419 -3.419 -5.843 1.00 91.12 204 ALA A C 1
ATOM 1532 O O . ALA A 1 204 ? -5.770 -2.983 -6.795 1.00 91.12 204 ALA A O 1
ATOM 1533 N N . PHE A 1 205 ? -5.998 -4.459 -5.109 1.00 93.94 205 PHE A N 1
ATOM 1534 C CA . PHE A 1 205 ? -4.602 -4.912 -5.145 1.00 93.94 205 PHE A CA 1
ATOM 1535 C C . PHE A 1 205 ? -4.383 -6.389 -5.485 1.00 93.94 205 PHE A C 1
ATOM 1537 O O . PHE A 1 205 ? -3.308 -6.719 -5.996 1.00 93.94 205 PHE A O 1
ATOM 1544 N N . ARG A 1 206 ? -5.356 -7.289 -5.256 1.00 90.50 206 ARG A N 1
ATOM 1545 C CA . ARG A 1 206 ? -5.158 -8.754 -5.365 1.00 90.50 206 ARG A CA 1
ATOM 1546 C C . ARG A 1 206 ? -4.486 -9.178 -6.673 1.00 90.50 206 ARG A C 1
ATOM 1548 O O . ARG A 1 206 ? -3.649 -10.076 -6.683 1.00 90.50 206 ARG A O 1
ATOM 1555 N N . HIS A 1 207 ? -4.857 -8.547 -7.783 1.00 88.75 207 HIS A N 1
ATOM 1556 C CA . HIS A 1 207 ? -4.438 -8.970 -9.118 1.00 88.75 207 HIS A CA 1
ATOM 1557 C C . HIS A 1 207 ? -3.201 -8.244 -9.660 1.00 88.75 207 HIS A C 1
ATOM 1559 O O . HIS A 1 207 ? -2.747 -8.564 -10.757 1.00 88.75 207 HIS A O 1
ATOM 1565 N N . LEU A 1 208 ? -2.614 -7.302 -8.914 1.00 89.44 208 LEU A N 1
ATOM 1566 C CA . LEU A 1 208 ? -1.513 -6.488 -9.442 1.00 89.44 208 LEU A CA 1
ATOM 1567 C C . LEU A 1 208 ? -0.242 -7.305 -9.697 1.00 89.44 208 LEU A C 1
ATOM 1569 O O . LEU A 1 208 ? 0.394 -7.139 -10.739 1.00 89.44 208 LEU A O 1
ATOM 1573 N N . LEU A 1 209 ? 0.103 -8.220 -8.784 1.00 88.56 209 LEU A N 1
ATOM 1574 C CA . LEU A 1 209 ? 1.253 -9.124 -8.925 1.00 88.56 209 LEU A CA 1
ATOM 1575 C C . LEU A 1 209 ? 0.890 -10.522 -9.443 1.00 88.56 209 LEU A C 1
ATOM 1577 O O . LEU A 1 209 ? 1.798 -11.301 -9.748 1.00 88.56 209 LEU A O 1
ATOM 1581 N N . ALA A 1 210 ? -0.402 -10.833 -9.567 1.00 68.81 210 ALA A N 1
ATOM 1582 C CA . ALA A 1 210 ? -0.857 -12.066 -10.192 1.00 68.81 210 ALA A CA 1
ATOM 1583 C C . ALA A 1 210 ? -0.527 -12.057 -11.697 1.00 68.81 210 ALA A C 1
ATOM 1585 O O . ALA A 1 210 ? -0.565 -11.009 -12.350 1.00 68.81 210 ALA A O 1
ATOM 1586 N N . SER A 1 211 ? -0.136 -13.230 -12.203 1.00 49.41 211 SER A N 1
ATOM 1587 C CA . SER A 1 211 ? 0.297 -13.475 -13.590 1.00 49.41 211 SER A CA 1
ATOM 1588 C C . SER A 1 211 ? -0.826 -13.244 -14.591 1.00 49.41 211 SER A C 1
ATOM 1590 O O . SER A 1 211 ? -1.917 -13.808 -14.356 1.00 49.41 211 SER A O 1
#

Organism: NCBI:txid75922

pLDDT: mean 89.43, std 15.83, range [25.47, 98.75]

Radius of gyration: 17.1 Å; Cα contacts (8 Å, |Δi|>4): 403; chains: 1; bounding box: 40×44×46 Å